Protein AF-A0A0F9J9Y5-F1 (afdb_monomer)

Organism: NCBI:txid412755

Radius of gyration: 25.97 Å; Cα contacts (8 Å, |Δi|>4): 288; cha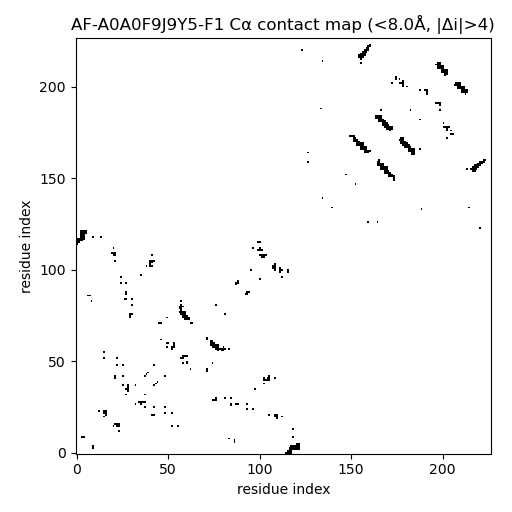ins: 1; bounding box: 58×32×77 Å

Secondary structure (DSSP, 8-state):
-EE-TT-TTHHHHHHHHHH-THHHHHHHHHH-TTTSPPPTTT-S-SHHHHHHHHHTTSEEE---SSS--S----EEE-HHHHHHHHHHHHTTHHHHHHHH---SSHHHHHHHHHHHEESSPPHHHHHHHHHHHHHHHSPPPTT-----TT--EEEEEEEEETTEEEEEEEEE-TTS-EEEEEEEHHHHHHHHHHSSS-EEEE-TTT--EEEE-TT------------

pLDDT: mean 75.45, std 18.82, range [29.88, 97.31]

Solvent-accessible surface area (backbone atoms only — not comparable to full-atom values): 13600 Å² total; per-residue (Å²): 120,46,59,42,42,81,47,92,58,38,73,57,54,50,57,45,41,75,75,39,48,57,54,58,55,49,49,41,24,75,76,39,55,91,81,35,78,87,51,57,54,56,52,74,67,54,62,63,58,44,52,53,38,30,75,70,52,28,32,48,65,69,80,74,95,58,86,84,73,93,61,91,74,66,75,43,65,28,77,61,24,44,54,53,48,52,50,40,51,75,70,42,47,56,56,47,56,68,75,71,41,46,71,87,28,42,66,50,29,44,54,36,46,64,70,41,44,39,77,48,59,50,76,63,52,60,52,51,51,52,53,51,53,54,46,66,78,51,74,78,68,100,77,72,75,84,77,60,92,79,66,50,47,80,47,31,38,45,36,56,58,88,97,43,48,37,34,37,43,35,34,43,40,74,88,74,48,74,40,76,49,81,42,44,51,66,59,50,56,52,51,56,74,72,35,103,60,54,53,77,47,66,35,87,86,82,66,50,76,44,72,44,65,90,89,56,74,60,83,50,91,54,89,74,79,81,127

Nearest PDB structures (foldseek):
  6pdt-assembly1_A  TM=6.053E-01  e=4.318E-01  Saccharomyces cerevisiae S288C
  4jax-assembly9_F  TM=4.636E-01  e=6.552E-01  Kluyveromyces lactis NRRL Y-1140
  8ove-assembly1_Bu  TM=3.370E-01  e=3.206E-01  Trypanosoma brucei brucei
  1ig8-assembly1_A  TM=4.352E-01  e=1.262E+00  Saccharomyces cerevisiae
  8d0k-assembly1_F  TM=1.418E-01  e=2.526E-01  Homo sapiens

Sequence (227 aa):
MIYLGNLIYLDTIKNITDKDPSLIYLICHIGDSSKITLDSRIISNIEDECRVLSNFAIINYEPPSERPTHEVSNITFTRFGKHLFDELQSYEICRELVELLDFQNKESFSRSFYQNFSFEIDPSDDITKEICDVKKIFPIADNHHEYDNDGNHLAIEYEKINDEIIVKLIIQCTCSNVVIENITLESLKQNLKSFWYDYHMKCDFCEKEFYVRPDLYSFKYIEQNSL

Foldseek 3Di:
DQEPQPFPCLVLQVVLVVVANLLVLVLLCQQCVVVRPDDCLAVVDVLVSLVVCVVSQQWDQDDDPDDDPPDRPDTDGDPVNVVVNVSCVVSVVNVCLVVFADSPHNVSRSVSCPVVYDHDDDPVVVVVVLLVVVCVVPPDPPDDDPPPVPDKDWAWEWEDDPPWIKIWIWICDPVRDIDIDIDTPVRVVVVCVVDVFFDWDADPPPRDIDGDDPNDHDYDYDDDDDD

Mean predicted aligned error: 14.93 Å

Structure (mmCIF, N/CA/C/O backbone):
data_AF-A0A0F9J9Y5-F1
#
_entry.id   AF-A0A0F9J9Y5-F1
#
loop_
_atom_site.group_PDB
_atom_site.id
_atom_site.type_symbol
_atom_site.label_atom_id
_atom_site.label_alt_id
_atom_site.label_comp_id
_atom_site.label_asym_id
_atom_site.label_entity_id
_atom_site.label_seq_id
_atom_site.pdbx_PDB_ins_code
_atom_site.Cartn_x
_atom_site.Cartn_y
_atom_site.Cartn_z
_atom_site.occupancy
_atom_site.B_iso_or_equiv
_atom_site.auth_seq_id
_atom_site.auth_comp_id
_atom_site.auth_asym_id
_atom_site.auth_atom_id
_atom_site.pdbx_PDB_model_num
ATOM 1 N N . MET A 1 1 ? 4.982 -0.791 8.373 1.00 8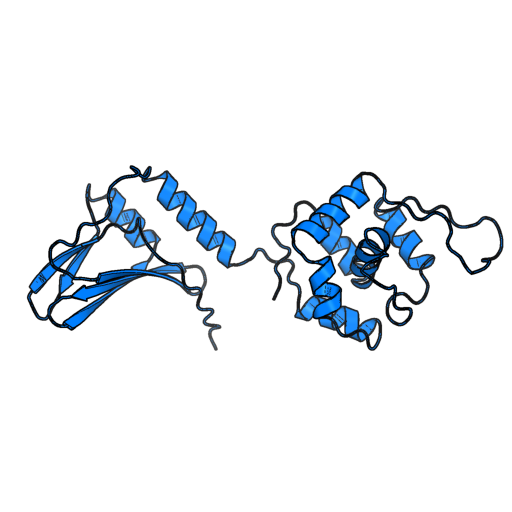1.75 1 MET A N 1
ATOM 2 C CA . MET A 1 1 ? 4.784 -1.578 7.143 1.00 81.75 1 MET A CA 1
ATOM 3 C C . MET A 1 1 ? 3.649 -0.937 6.371 1.00 81.75 1 MET A C 1
ATOM 5 O O . MET A 1 1 ? 2.671 -0.555 6.998 1.00 81.75 1 MET A O 1
ATOM 9 N N . ILE A 1 2 ? 3.817 -0.749 5.067 1.00 86.44 2 ILE A N 1
ATOM 10 C CA . ILE A 1 2 ? 2.857 -0.127 4.155 1.00 86.44 2 ILE A CA 1
ATOM 11 C C . ILE A 1 2 ? 2.183 -1.248 3.371 1.00 86.44 2 ILE A C 1
ATOM 13 O O . ILE A 1 2 ? 2.863 -2.047 2.728 1.00 86.44 2 ILE A O 1
ATOM 17 N N . TYR A 1 3 ? 0.859 -1.318 3.435 1.00 87.38 3 TYR A N 1
ATOM 18 C CA . TYR A 1 3 ? 0.084 -2.379 2.802 1.00 87.38 3 TYR A CA 1
ATOM 19 C C . TYR A 1 3 ? -0.390 -1.953 1.414 1.00 87.38 3 TYR A C 1
ATOM 21 O O . TYR A 1 3 ? -1.006 -0.905 1.237 1.00 87.38 3 TYR A O 1
ATOM 29 N N . LEU A 1 4 ? -0.097 -2.787 0.420 1.00 91.12 4 LEU A N 1
ATOM 30 C CA . LEU A 1 4 ? -0.456 -2.586 -0.981 1.00 91.12 4 LEU A CA 1
ATOM 31 C C . LEU A 1 4 ? -1.723 -3.364 -1.366 1.00 91.12 4 LEU A C 1
ATOM 33 O O . LEU A 1 4 ? -2.221 -3.199 -2.475 1.00 91.12 4 LEU A O 1
ATOM 37 N N . GLY A 1 5 ? -2.263 -4.208 -0.478 1.00 86.62 5 GLY A N 1
ATOM 38 C CA . GLY A 1 5 ? -3.318 -5.168 -0.814 1.00 86.62 5 GLY A CA 1
ATOM 39 C C . GLY A 1 5 ? -4.633 -4.576 -1.339 1.00 86.62 5 GLY A C 1
ATOM 40 O O . GLY A 1 5 ? -5.420 -5.304 -1.937 1.00 86.62 5 GLY A O 1
ATOM 41 N N . ASN A 1 6 ? -4.867 -3.271 -1.163 1.00 84.56 6 ASN A N 1
ATOM 42 C CA . ASN A 1 6 ? -6.078 -2.584 -1.634 1.00 84.56 6 ASN A CA 1
ATOM 43 C C . ASN A 1 6 ? -5.907 -1.823 -2.953 1.00 84.56 6 ASN A C 1
ATOM 45 O O . ASN A 1 6 ? -6.847 -1.164 -3.398 1.00 84.56 6 ASN A O 1
ATOM 49 N N . LEU A 1 7 ? -4.726 -1.877 -3.570 1.00 89.94 7 LEU A N 1
ATOM 50 C CA . LEU A 1 7 ? -4.490 -1.217 -4.849 1.00 89.94 7 LEU A CA 1
ATOM 51 C C . LEU A 1 7 ? -5.264 -1.926 -5.966 1.00 89.94 7 LEU A C 1
ATOM 53 O O . LEU A 1 7 ? -5.209 -3.148 -6.110 1.00 89.94 7 LEU A O 1
ATOM 57 N N . ILE A 1 8 ? -5.943 -1.146 -6.802 1.00 93.62 8 ILE A N 1
ATOM 58 C CA . ILE A 1 8 ? -6.686 -1.596 -7.983 1.00 93.62 8 ILE A CA 1
ATOM 59 C C . ILE A 1 8 ? -5.764 -2.383 -8.918 1.00 93.62 8 ILE A C 1
ATOM 61 O O . ILE A 1 8 ? -6.180 -3.393 -9.488 1.00 93.62 8 ILE A O 1
ATOM 65 N N . TYR A 1 9 ? -4.510 -1.951 -9.071 1.00 95.25 9 TYR A N 1
ATOM 66 C CA . TYR A 1 9 ? -3.530 -2.589 -9.949 1.00 95.25 9 TYR A CA 1
ATOM 67 C C . TYR A 1 9 ? -2.525 -3.489 -9.209 1.00 95.25 9 TYR A C 1
ATOM 69 O O . TYR A 1 9 ? -1.442 -3.750 -9.744 1.00 95.25 9 TYR A O 1
ATOM 77 N N . LEU A 1 10 ? -2.872 -4.005 -8.020 1.00 94.94 10 LEU A N 1
ATOM 78 C CA . LEU A 1 10 ? -2.000 -4.836 -7.174 1.00 94.94 10 LEU A CA 1
ATOM 79 C C . LEU A 1 10 ? -1.284 -5.959 -7.937 1.00 94.94 10 LEU A C 1
ATOM 81 O O . LEU A 1 10 ? -0.067 -6.089 -7.825 1.00 94.94 10 LEU A O 1
ATOM 85 N N . ASP A 1 11 ? -2.001 -6.738 -8.750 1.00 95.75 11 ASP A N 1
ATOM 86 C CA . ASP A 1 11 ? -1.404 -7.845 -9.513 1.00 95.75 11 ASP A CA 1
ATOM 87 C C . ASP A 1 11 ? -0.320 -7.362 -10.483 1.00 95.75 11 ASP A C 1
ATOM 89 O O . ASP A 1 11 ? 0.703 -8.020 -10.678 1.00 95.75 11 ASP A O 1
ATOM 93 N N . THR A 1 12 ? -0.514 -6.190 -11.091 1.00 95.62 12 THR A N 1
ATOM 94 C CA . THR A 1 12 ? 0.495 -5.604 -11.983 1.00 95.62 12 THR A CA 1
ATOM 95 C C . THR A 1 12 ? 1.703 -5.151 -11.175 1.00 95.62 12 THR A C 1
ATOM 97 O O . THR A 1 12 ? 2.828 -5.464 -11.551 1.00 95.62 12 THR A O 1
ATOM 100 N N . ILE A 1 13 ? 1.481 -4.471 -10.047 1.00 96.31 13 ILE A N 1
ATOM 101 C CA . ILE A 1 13 ? 2.552 -4.016 -9.149 1.00 96.31 13 ILE A CA 1
ATOM 102 C C . ILE A 1 13 ? 3.381 -5.209 -8.679 1.00 96.31 13 ILE A C 1
ATOM 104 O O . ILE A 1 13 ? 4.601 -5.176 -8.801 1.00 96.31 13 ILE A O 1
ATOM 108 N N . LYS A 1 14 ? 2.724 -6.291 -8.252 1.00 96.12 14 LYS A N 1
ATOM 109 C CA . LYS A 1 14 ? 3.373 -7.537 -7.844 1.00 96.12 14 LYS A CA 1
ATOM 110 C C . LYS A 1 14 ? 4.211 -8.144 -8.969 1.00 96.12 14 LYS A C 1
ATOM 112 O O . LYS A 1 14 ? 5.377 -8.461 -8.765 1.00 96.12 14 LYS A O 1
ATOM 117 N N . ASN A 1 15 ? 3.666 -8.226 -10.183 1.00 96.25 15 ASN A N 1
ATOM 118 C CA . ASN A 1 15 ? 4.409 -8.736 -11.338 1.00 96.25 15 ASN A CA 1
ATOM 119 C C . ASN A 1 15 ? 5.630 -7.869 -11.695 1.00 96.25 15 ASN A C 1
ATOM 121 O O . ASN A 1 15 ? 6.651 -8.401 -12.135 1.00 96.25 15 ASN A O 1
ATOM 125 N N . ILE A 1 16 ? 5.542 -6.546 -11.526 1.00 96.31 16 ILE A N 1
ATOM 126 C CA . ILE A 1 16 ? 6.676 -5.634 -11.724 1.00 96.31 16 ILE A CA 1
ATOM 127 C C . ILE A 1 16 ? 7.736 -5.877 -10.647 1.00 96.31 16 ILE A C 1
ATOM 129 O O . ILE A 1 16 ? 8.908 -6.026 -10.979 1.00 96.31 16 ILE A O 1
ATOM 133 N N . THR A 1 17 ? 7.348 -5.951 -9.373 1.00 94.88 17 THR A N 1
ATOM 134 C CA . THR A 1 17 ? 8.286 -6.132 -8.253 1.00 94.88 17 THR A CA 1
ATOM 135 C C . THR A 1 17 ? 8.925 -7.519 -8.237 1.00 94.88 17 THR A C 1
ATOM 137 O O . THR A 1 17 ? 10.094 -7.638 -7.877 1.00 94.88 17 THR A O 1
ATOM 140 N N . ASP A 1 18 ? 8.206 -8.548 -8.697 1.00 93.75 18 ASP A N 1
ATOM 141 C CA . ASP A 1 18 ? 8.736 -9.902 -8.904 1.00 93.75 18 ASP A CA 1
ATOM 142 C C . ASP A 1 18 ? 9.832 -9.925 -9.979 1.00 93.75 18 ASP A C 1
ATOM 144 O O . ASP A 1 18 ? 10.723 -10.776 -9.948 1.00 93.75 18 ASP A O 1
ATOM 148 N N . LYS A 1 19 ? 9.780 -8.998 -10.948 1.00 94.94 19 LYS A N 1
ATOM 149 C CA . LYS A 1 19 ? 10.908 -8.759 -11.856 1.00 94.94 19 LYS A CA 1
ATOM 150 C C . LYS A 1 19 ? 12.001 -7.988 -11.147 1.00 94.94 19 LYS A C 1
ATOM 152 O O . LYS A 1 19 ? 13.139 -8.449 -11.134 1.00 94.94 19 LYS A O 1
ATOM 157 N N . ASP A 1 20 ? 11.654 -6.815 -10.632 1.00 93.81 20 ASP A N 1
ATOM 158 C CA . ASP A 1 20 ? 12.582 -5.922 -9.960 1.00 93.81 20 ASP A CA 1
ATOM 159 C C . ASP A 1 20 ? 11.836 -4.760 -9.270 1.00 93.81 20 ASP A C 1
ATOM 161 O O . ASP A 1 20 ? 11.206 -3.944 -9.954 1.00 93.81 20 ASP A O 1
ATOM 165 N N . PRO A 1 21 ? 11.916 -4.614 -7.935 1.00 94.06 21 PRO A N 1
ATOM 166 C CA . PRO A 1 21 ? 11.271 -3.511 -7.225 1.00 94.06 21 PRO A CA 1
ATOM 167 C C . PRO A 1 21 ? 11.746 -2.125 -7.672 1.00 94.06 21 PRO A C 1
ATOM 169 O O . PRO A 1 21 ? 10.993 -1.154 -7.559 1.00 94.06 21 PRO A O 1
ATOM 172 N N . SER A 1 22 ? 12.967 -2.005 -8.214 1.00 94.31 22 SER A N 1
ATOM 173 C CA . SER A 1 22 ? 13.494 -0.722 -8.696 1.00 94.31 22 SER A CA 1
ATOM 174 C C . SER A 1 22 ? 12.638 -0.122 -9.816 1.00 94.31 22 SER A C 1
ATOM 176 O O . SER A 1 22 ? 12.638 1.089 -10.028 1.00 94.31 22 SER A O 1
ATOM 178 N N . LEU A 1 23 ? 11.864 -0.947 -10.521 1.00 96.12 23 LEU A N 1
ATOM 179 C CA . LEU A 1 23 ? 10.967 -0.505 -11.582 1.00 96.12 23 LEU A CA 1
ATOM 180 C C . LEU A 1 23 ? 9.801 0.338 -11.051 1.00 96.12 23 LEU A C 1
ATOM 182 O O . LEU A 1 23 ? 9.380 1.261 -11.743 1.00 96.12 23 LEU A O 1
ATOM 186 N N . ILE A 1 24 ? 9.323 0.098 -9.822 1.00 96.25 24 ILE A N 1
ATOM 187 C CA . ILE A 1 24 ? 8.314 0.966 -9.186 1.00 96.25 24 ILE A CA 1
ATOM 188 C C . ILE A 1 24 ? 8.906 2.354 -8.925 1.00 96.25 24 ILE A C 1
ATOM 190 O O . ILE A 1 24 ? 8.276 3.371 -9.209 1.00 96.25 24 ILE A O 1
ATOM 194 N N . TYR A 1 25 ? 10.157 2.405 -8.469 1.00 94.44 25 TYR A N 1
ATOM 195 C CA . TYR A 1 25 ? 10.881 3.661 -8.302 1.00 94.44 25 TYR A CA 1
ATOM 196 C C . TYR A 1 25 ? 11.085 4.397 -9.637 1.00 94.44 25 TYR A C 1
ATOM 198 O O . TYR A 1 25 ? 10.865 5.607 -9.705 1.00 94.44 25 TYR A O 1
ATOM 206 N N . LEU A 1 26 ? 11.399 3.679 -10.721 1.00 94.81 26 LEU A N 1
ATOM 207 C CA . LEU A 1 26 ? 11.486 4.270 -12.060 1.00 94.81 26 LEU A CA 1
ATOM 208 C C . LEU A 1 26 ? 10.133 4.816 -12.550 1.00 94.81 26 LEU A C 1
ATOM 210 O O . LEU A 1 26 ? 10.093 5.910 -13.110 1.00 94.81 26 LEU A O 1
ATOM 214 N N . ILE A 1 27 ? 9.022 4.111 -12.305 1.00 96.25 27 ILE A N 1
ATOM 215 C CA . ILE A 1 27 ? 7.667 4.617 -12.592 1.00 96.25 27 ILE A CA 1
ATOM 216 C C . ILE A 1 27 ? 7.437 5.936 -11.847 1.00 96.25 27 ILE A C 1
ATOM 218 O O . ILE A 1 27 ? 7.066 6.935 -12.460 1.00 96.25 27 ILE A O 1
ATOM 222 N N . CYS A 1 28 ? 7.717 5.979 -10.546 1.00 94.88 28 CYS A N 1
ATOM 223 C CA . CYS A 1 28 ? 7.563 7.195 -9.754 1.00 94.88 28 CYS A CA 1
ATOM 224 C C . CYS A 1 28 ? 8.433 8.356 -10.280 1.00 94.88 28 CYS A C 1
ATOM 226 O O . CYS A 1 28 ? 7.946 9.483 -10.382 1.00 94.88 28 CYS A O 1
ATOM 228 N N . HIS A 1 29 ? 9.678 8.085 -10.693 1.00 93.00 29 HIS A N 1
ATOM 229 C CA . HIS A 1 29 ? 10.552 9.078 -11.328 1.00 93.00 29 HIS A CA 1
ATOM 230 C C . HIS A 1 29 ? 9.982 9.619 -12.647 1.00 93.00 29 HIS A C 1
ATOM 232 O O . HIS A 1 29 ? 9.971 10.828 -12.852 1.00 93.00 29 HIS A O 1
ATOM 238 N N . ILE A 1 30 ? 9.485 8.755 -13.537 1.00 91.81 30 ILE A N 1
ATOM 239 C CA . ILE A 1 30 ? 8.925 9.177 -14.834 1.00 91.81 30 ILE A CA 1
ATOM 240 C C . ILE A 1 30 ? 7.700 10.081 -14.636 1.00 91.81 30 ILE A C 1
ATOM 242 O O . ILE A 1 30 ? 7.500 11.029 -15.395 1.00 91.81 30 ILE A O 1
ATOM 246 N N . GLY A 1 31 ? 6.877 9.802 -13.621 1.00 90.31 31 GLY A N 1
ATOM 247 C CA . GLY A 1 31 ? 5.662 10.571 -13.356 1.00 90.31 31 GLY A CA 1
ATOM 248 C C . GLY A 1 31 ? 5.863 11.896 -12.631 1.00 90.31 31 GLY A C 1
ATOM 249 O O . GLY A 1 31 ? 5.083 12.821 -12.860 1.00 90.31 31 GLY A O 1
ATOM 250 N N . ASP A 1 32 ? 6.891 12.008 -11.790 1.00 88.06 32 ASP A N 1
ATOM 251 C CA . ASP A 1 32 ? 7.225 13.247 -11.081 1.00 88.06 32 ASP A CA 1
ATOM 252 C C . ASP A 1 32 ? 8.745 13.432 -10.946 1.00 88.06 32 ASP A C 1
ATOM 254 O O . ASP A 1 32 ? 9.319 13.463 -9.852 1.00 88.06 32 ASP A O 1
ATOM 258 N N . SER A 1 33 ? 9.411 13.592 -12.091 1.00 82.19 33 SER A N 1
ATOM 259 C CA . SER A 1 33 ? 10.871 13.748 -12.178 1.00 82.19 33 SER A CA 1
ATOM 260 C C . SER A 1 33 ? 11.398 14.996 -11.462 1.00 82.19 33 SER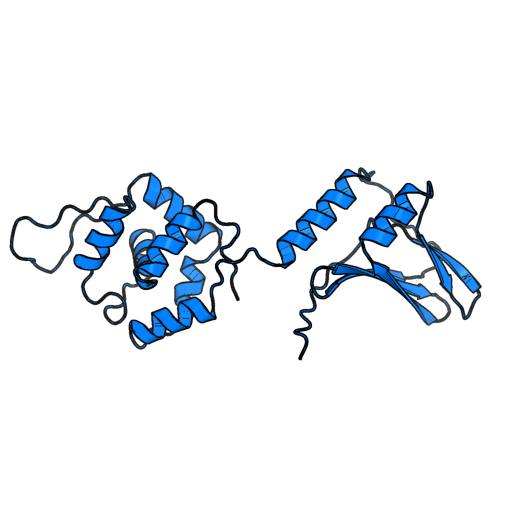 A C 1
ATOM 262 O O . SER A 1 33 ? 12.598 15.115 -11.224 1.00 82.19 33 SER A O 1
ATOM 264 N N . SER A 1 34 ? 10.507 15.932 -11.114 1.00 81.31 34 SER A N 1
ATOM 265 C CA . SER A 1 34 ? 10.832 17.133 -10.344 1.00 81.31 34 SER A CA 1
ATOM 266 C C . SER A 1 34 ? 11.019 16.860 -8.851 1.00 81.31 34 SER A C 1
ATOM 268 O O . SER A 1 34 ? 11.735 17.603 -8.180 1.00 81.31 34 SER A O 1
ATOM 270 N N . LYS A 1 35 ? 10.390 15.798 -8.331 1.00 79.56 35 LYS A N 1
ATOM 271 C CA . LYS A 1 35 ? 10.433 15.428 -6.909 1.00 79.56 35 LYS A CA 1
ATOM 272 C C . LYS A 1 35 ? 11.283 14.201 -6.633 1.00 79.56 35 LYS A C 1
ATOM 274 O O . LYS A 1 35 ? 11.796 14.059 -5.528 1.00 79.56 35 LYS A O 1
ATOM 279 N N . ILE A 1 36 ? 11.426 13.321 -7.616 1.00 82.69 36 ILE A N 1
ATOM 280 C CA . ILE A 1 36 ? 12.141 12.060 -7.460 1.00 82.69 36 ILE A CA 1
ATOM 281 C C . ILE A 1 36 ? 13.333 12.095 -8.399 1.00 82.69 36 ILE A C 1
ATOM 283 O O . ILE A 1 36 ? 13.177 11.987 -9.610 1.00 82.69 36 ILE A O 1
ATOM 287 N N . THR A 1 37 ? 14.532 12.261 -7.850 1.00 84.69 37 THR A N 1
ATOM 288 C CA . THR A 1 37 ? 15.776 12.191 -8.625 1.00 84.69 37 THR A CA 1
ATOM 289 C C . THR A 1 37 ? 16.087 10.739 -8.933 1.00 84.69 37 THR A C 1
ATOM 291 O O . THR A 1 37 ? 16.044 9.929 -8.014 1.00 84.69 37 THR A O 1
ATOM 294 N N . LEU A 1 38 ? 16.431 10.415 -10.181 1.00 85.81 38 LEU A N 1
ATOM 295 C CA . LEU A 1 38 ? 16.871 9.076 -10.568 1.00 85.81 38 LEU A CA 1
ATOM 296 C C . LEU A 1 38 ? 18.283 8.789 -10.037 1.00 85.81 38 LEU A C 1
ATOM 298 O O . LEU A 1 38 ? 19.225 9.518 -10.349 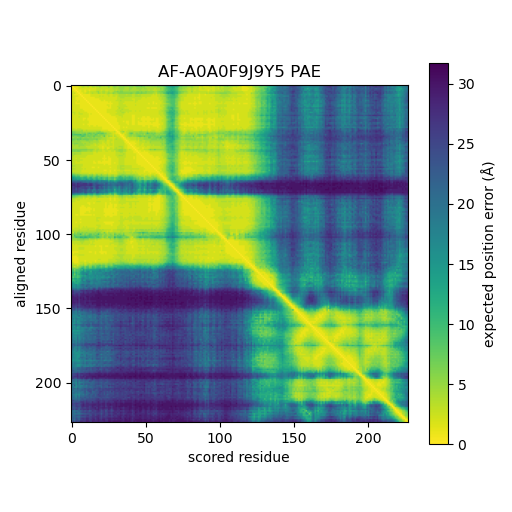1.00 85.81 38 LEU A O 1
ATOM 302 N N . ASP A 1 39 ? 18.436 7.713 -9.269 1.00 86.38 39 ASP A N 1
ATOM 303 C CA . ASP A 1 39 ? 19.722 7.276 -8.727 1.00 86.38 39 ASP A CA 1
ATOM 304 C C . ASP A 1 39 ? 20.308 6.106 -9.530 1.00 86.38 39 ASP A C 1
ATOM 306 O O . ASP A 1 39 ? 19.724 5.019 -9.601 1.00 86.38 39 ASP A O 1
ATOM 310 N N . SER A 1 40 ? 21.498 6.306 -10.099 1.00 87.38 40 SER A N 1
ATOM 311 C CA . SER A 1 40 ? 22.184 5.305 -10.923 1.00 87.38 40 SER A CA 1
ATOM 312 C C . SER A 1 40 ? 22.675 4.080 -10.146 1.00 87.38 40 SER A C 1
ATOM 314 O O . SER A 1 40 ? 22.980 3.048 -10.744 1.00 87.38 40 SER A O 1
ATOM 316 N N . ARG A 1 41 ? 22.725 4.151 -8.809 1.00 88.44 41 ARG A N 1
ATOM 317 C CA . ARG A 1 41 ? 22.997 2.990 -7.945 1.00 88.44 41 ARG A CA 1
ATOM 318 C C . ARG A 1 41 ? 21.820 2.017 -7.903 1.00 88.44 41 ARG A C 1
ATOM 320 O O . ARG A 1 41 ? 22.019 0.851 -7.556 1.00 88.44 41 ARG A O 1
ATOM 327 N N . ILE A 1 42 ? 20.619 2.498 -8.235 1.00 87.94 42 ILE A N 1
ATOM 328 C CA . ILE A 1 42 ? 19.371 1.729 -8.263 1.00 87.94 42 ILE A CA 1
ATOM 329 C C . ILE A 1 42 ? 18.975 1.388 -9.699 1.00 87.94 42 ILE A C 1
ATOM 331 O O . ILE A 1 42 ? 18.715 0.225 -9.998 1.00 87.94 42 ILE A O 1
ATOM 335 N N . ILE A 1 43 ? 18.978 2.384 -10.588 1.00 89.75 43 ILE A N 1
ATOM 336 C CA . ILE A 1 43 ? 18.704 2.230 -12.020 1.00 89.75 43 ILE A CA 1
ATOM 337 C C . ILE A 1 43 ? 20.007 2.456 -12.778 1.00 89.75 43 ILE A C 1
ATOM 339 O O . ILE A 1 43 ? 20.334 3.573 -13.172 1.00 89.75 43 ILE A O 1
ATOM 343 N N . SER A 1 44 ? 20.786 1.389 -12.936 1.00 84.31 44 SER A N 1
ATOM 344 C CA . SER A 1 44 ? 22.109 1.475 -13.553 1.00 84.31 44 SER A CA 1
ATOM 345 C C . SER A 1 44 ? 22.064 1.528 -15.078 1.00 84.31 44 SER A C 1
ATOM 347 O O . SER A 1 44 ? 23.026 2.021 -15.670 1.00 84.31 44 SER A O 1
ATOM 349 N N . ASN A 1 45 ? 20.985 1.041 -15.710 1.00 87.81 45 ASN A N 1
ATOM 350 C CA . ASN A 1 45 ? 20.865 1.036 -17.167 1.00 87.81 45 ASN A CA 1
ATOM 351 C C . ASN A 1 45 ? 19.768 1.954 -17.730 1.00 87.81 45 ASN A C 1
ATOM 353 O O . ASN A 1 45 ? 19.999 2.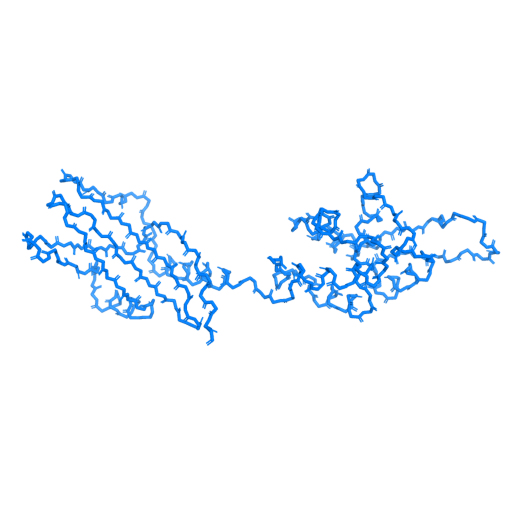492 -18.784 1.00 87.81 45 ASN A O 1
ATOM 357 N N . ILE A 1 46 ? 18.647 2.247 -17.087 1.00 86.81 46 ILE A N 1
ATOM 358 C CA . ILE A 1 46 ? 17.474 2.972 -17.633 1.00 86.81 46 ILE A CA 1
ATOM 359 C C . ILE A 1 46 ? 16.877 2.433 -18.954 1.00 86.81 46 ILE A C 1
ATOM 361 O O . ILE A 1 46 ? 15.663 2.259 -18.996 1.00 86.81 46 ILE A O 1
ATOM 365 N N . GLU A 1 47 ? 17.634 2.147 -20.018 1.00 87.69 47 GLU A N 1
ATOM 366 C CA . GLU A 1 47 ? 17.113 1.601 -21.281 1.00 87.69 47 GLU A CA 1
ATOM 367 C C . GLU A 1 47 ? 16.565 0.183 -21.090 1.00 87.69 47 GLU A C 1
ATOM 369 O O . GLU A 1 47 ? 15.458 -0.124 -21.546 1.00 87.69 47 GLU A O 1
ATOM 374 N N . ASP A 1 48 ? 17.311 -0.673 -20.386 1.00 89.75 48 ASP A N 1
ATOM 375 C CA . ASP A 1 48 ? 16.872 -2.030 -20.056 1.00 89.75 48 ASP A CA 1
ATOM 376 C C . ASP A 1 48 ? 15.616 -1.994 -19.177 1.00 89.75 48 ASP A C 1
ATOM 378 O O . ASP A 1 48 ? 14.630 -2.678 -19.463 1.00 89.75 48 ASP A O 1
ATOM 382 N N . GLU A 1 49 ? 15.598 -1.148 -18.149 1.00 92.06 49 GLU A N 1
ATOM 383 C CA . GLU A 1 49 ? 14.452 -0.988 -17.257 1.00 92.06 49 GLU A CA 1
ATOM 384 C C . GLU A 1 49 ? 13.231 -0.414 -17.991 1.00 92.06 49 GLU A C 1
ATOM 386 O O . GLU A 1 49 ? 12.108 -0.891 -17.799 1.00 92.06 49 GLU A O 1
ATOM 391 N N . CYS A 1 50 ? 13.431 0.538 -18.906 1.00 91.31 50 CYS A N 1
ATOM 392 C CA . CYS A 1 50 ? 12.360 1.062 -19.749 1.00 91.31 50 CYS A CA 1
ATOM 393 C C . CYS A 1 50 ? 11.811 -0.001 -20.704 1.00 91.31 50 CYS A C 1
ATOM 395 O O . CYS A 1 50 ? 10.599 -0.095 -20.908 1.00 91.31 50 CYS A O 1
ATOM 397 N N . ARG A 1 51 ? 12.665 -0.871 -21.245 1.00 91.31 51 ARG A N 1
ATOM 398 C CA . ARG A 1 51 ? 12.215 -2.006 -22.058 1.00 91.31 51 ARG A CA 1
ATOM 399 C C . ARG A 1 51 ? 11.350 -2.968 -21.247 1.00 91.31 51 ARG A C 1
ATOM 401 O O . ARG A 1 51 ? 10.327 -3.432 -21.749 1.00 91.31 51 ARG A O 1
ATOM 408 N N . VAL A 1 52 ? 11.716 -3.237 -19.992 1.00 94.12 52 VAL A N 1
ATOM 409 C CA . VAL A 1 52 ? 10.894 -4.060 -19.092 1.00 94.12 52 VAL A CA 1
ATOM 410 C C . VAL A 1 52 ? 9.541 -3.394 -18.832 1.00 94.12 52 VAL A C 1
ATOM 412 O O . VAL A 1 52 ? 8.512 -4.038 -19.025 1.00 94.12 52 VAL A O 1
ATOM 415 N N . LEU A 1 53 ? 9.510 -2.106 -18.476 1.00 95.38 53 LEU A N 1
ATOM 416 C CA . LEU A 1 53 ? 8.257 -1.370 -18.250 1.00 95.38 53 LEU A CA 1
ATOM 417 C C . LEU A 1 53 ? 7.379 -1.276 -19.508 1.00 95.38 53 LEU A C 1
ATOM 419 O O . LEU A 1 53 ? 6.150 -1.306 -19.413 1.00 95.38 53 LEU A O 1
ATOM 423 N N . SER A 1 54 ? 7.988 -1.197 -20.691 1.00 94.06 54 SER A N 1
ATOM 424 C CA . SER A 1 54 ? 7.259 -1.216 -21.960 1.00 94.06 54 SER A CA 1
ATOM 425 C C . SER A 1 54 ? 6.606 -2.576 -22.229 1.00 94.06 54 SER A C 1
ATOM 427 O O . SER A 1 54 ? 5.459 -2.620 -22.669 1.00 94.06 54 SER A O 1
ATOM 429 N N . ASN A 1 55 ? 7.254 -3.689 -21.855 1.00 93.62 55 ASN A N 1
ATOM 430 C CA . ASN A 1 55 ? 6.649 -5.028 -21.926 1.00 93.62 55 ASN A CA 1
ATOM 431 C C . ASN A 1 55 ? 5.435 -5.190 -20.993 1.00 93.62 55 ASN A C 1
ATOM 433 O O . ASN A 1 55 ? 4.546 -5.988 -21.283 1.00 93.62 55 ASN A O 1
ATOM 437 N N . PHE A 1 56 ? 5.371 -4.418 -19.904 1.00 94.50 56 PHE A N 1
ATOM 438 C CA . PHE A 1 56 ? 4.188 -4.310 -19.039 1.00 94.50 56 PHE A CA 1
ATOM 439 C C . PHE A 1 56 ? 3.136 -3.314 -19.558 1.00 94.50 56 PHE A C 1
ATOM 441 O O . PHE A 1 56 ? 2.140 -3.065 -18.883 1.00 94.50 56 PHE A O 1
ATOM 448 N N . ALA A 1 57 ? 3.344 -2.726 -20.741 1.00 94.69 57 ALA A N 1
ATOM 449 C CA . ALA A 1 57 ? 2.513 -1.672 -21.319 1.00 94.69 57 ALA A CA 1
ATOM 450 C C . ALA A 1 57 ? 2.367 -0.426 -20.422 1.00 94.69 57 ALA A C 1
ATOM 452 O O . ALA A 1 57 ? 1.370 0.293 -20.513 1.00 94.69 57 ALA A O 1
ATOM 453 N N . ILE A 1 58 ? 3.351 -0.142 -19.563 1.00 96.81 58 ILE A N 1
ATOM 454 C CA . ILE A 1 58 ? 3.329 1.010 -18.646 1.00 96.81 58 ILE A CA 1
ATOM 455 C C . ILE A 1 58 ? 3.841 2.261 -19.349 1.00 96.81 58 ILE A C 1
ATOM 457 O O . ILE A 1 58 ? 3.258 3.336 -19.210 1.00 96.81 58 ILE A O 1
ATOM 461 N N . ILE A 1 59 ? 4.889 2.125 -20.157 1.00 94.94 59 ILE A N 1
ATOM 462 C CA . ILE A 1 59 ? 5.461 3.235 -20.918 1.00 94.94 59 ILE A CA 1
ATOM 463 C C . ILE A 1 59 ? 5.500 2.938 -22.414 1.00 94.94 59 ILE A C 1
ATOM 465 O O . ILE A 1 59 ? 5.700 1.798 -22.841 1.00 94.94 59 ILE A O 1
ATOM 469 N N . ASN A 1 60 ? 5.352 3.995 -23.205 1.00 89.88 60 ASN A N 1
ATOM 470 C CA . ASN A 1 60 ? 5.794 4.009 -24.587 1.00 89.88 60 ASN A CA 1
ATOM 471 C C . ASN A 1 60 ? 7.297 4.274 -24.570 1.00 89.88 60 ASN A C 1
ATOM 473 O O . ASN A 1 60 ? 7.736 5.334 -24.115 1.00 89.88 60 ASN A O 1
ATOM 477 N N . TYR A 1 61 ? 8.063 3.293 -25.031 1.00 86.81 61 TYR A N 1
ATOM 478 C CA . TYR A 1 61 ? 9.505 3.394 -25.150 1.00 86.81 61 TYR A CA 1
ATOM 479 C C . TYR A 1 61 ? 9.919 2.928 -26.541 1.00 86.81 61 TYR A C 1
ATOM 481 O O . TYR A 1 61 ? 9.787 1.752 -26.881 1.00 86.81 61 TYR A O 1
ATOM 489 N N . GLU A 1 62 ? 10.406 3.868 -27.342 1.00 78.31 62 GLU A N 1
ATOM 490 C CA . GLU A 1 62 ? 11.026 3.585 -28.629 1.00 78.31 62 GLU A CA 1
ATOM 491 C C . GLU A 1 62 ? 12.543 3.697 -28.442 1.00 78.31 62 GLU A C 1
ATOM 493 O O . GLU A 1 62 ? 13.046 4.801 -28.222 1.00 78.31 62 GLU A O 1
ATOM 498 N N . PRO A 1 63 ? 13.289 2.577 -28.458 1.00 69.00 63 PRO A N 1
ATOM 499 C CA . PRO A 1 63 ? 14.733 2.639 -28.308 1.00 69.00 63 PRO A CA 1
ATOM 500 C C . PRO A 1 63 ? 15.341 3.399 -29.498 1.00 69.00 63 PRO A C 1
ATOM 502 O O . PRO A 1 63 ? 14.879 3.226 -30.632 1.00 69.00 63 PRO A O 1
ATOM 505 N N . PRO A 1 64 ? 16.380 4.221 -29.276 1.00 66.56 64 PRO A N 1
ATOM 506 C CA . PRO A 1 64 ? 17.012 4.967 -30.353 1.00 66.56 64 PRO A CA 1
ATOM 507 C C . PRO A 1 64 ? 17.555 4.014 -31.427 1.00 66.56 64 PRO A C 1
ATOM 509 O O . PRO A 1 64 ? 18.163 2.984 -31.134 1.00 66.56 64 PRO A O 1
ATOM 512 N N . SER A 1 65 ? 17.336 4.364 -32.696 1.00 58.12 65 SER A N 1
ATOM 513 C CA . SER A 1 65 ? 17.792 3.573 -33.847 1.00 58.12 65 SER A CA 1
ATOM 514 C C . SER A 1 65 ? 19.312 3.621 -34.065 1.00 58.12 65 SER A C 1
ATOM 516 O O . SER A 1 65 ? 19.842 2.823 -34.838 1.00 58.12 65 SER A O 1
ATOM 518 N N . GLU A 1 66 ? 20.020 4.538 -33.398 1.00 55.56 66 GLU A N 1
ATOM 519 C CA . GLU A 1 66 ? 21.476 4.719 -33.469 1.00 55.56 66 GLU A CA 1
ATOM 520 C C . GLU A 1 66 ? 22.126 4.624 -32.077 1.00 55.56 66 GLU A C 1
ATOM 522 O O . GLU A 1 66 ? 21.448 4.725 -31.057 1.00 55.56 66 GLU A O 1
ATOM 527 N N . ARG A 1 67 ? 23.451 4.390 -32.033 1.00 50.78 67 ARG A N 1
ATOM 528 C CA . ARG A 1 67 ? 24.221 4.198 -30.786 1.00 50.78 67 ARG A CA 1
ATOM 529 C C . ARG A 1 67 ? 23.915 5.301 -29.754 1.00 50.78 67 ARG A C 1
ATOM 531 O O . ARG A 1 67 ? 23.904 6.471 -30.131 1.00 50.78 67 ARG A O 1
ATOM 538 N N . PRO A 1 68 ? 23.754 4.947 -28.466 1.00 51.81 68 PRO A N 1
ATOM 539 C CA . PRO A 1 68 ? 23.147 5.820 -27.470 1.00 51.81 68 PRO A CA 1
ATOM 540 C C . PRO A 1 68 ? 24.017 7.051 -27.202 1.00 51.81 68 PRO A C 1
ATOM 542 O O . PRO A 1 68 ? 25.105 6.964 -26.632 1.00 51.81 68 PRO A O 1
ATOM 545 N N . THR A 1 69 ? 23.527 8.221 -27.601 1.00 47.97 69 THR A N 1
ATOM 546 C CA . THR A 1 69 ? 24.036 9.517 -27.150 1.00 47.97 69 THR A CA 1
ATOM 547 C C . THR A 1 69 ? 23.325 9.892 -25.855 1.00 47.97 69 THR A C 1
ATOM 549 O O . THR A 1 69 ? 22.377 10.652 -25.918 1.00 47.97 69 THR A O 1
ATOM 552 N N . HIS A 1 70 ? 23.755 9.323 -24.723 1.00 48.25 70 HIS A N 1
ATOM 553 C CA . HIS A 1 70 ? 23.530 9.711 -23.309 1.00 48.25 70 HIS A CA 1
ATOM 554 C C . HIS A 1 70 ? 22.148 10.182 -22.789 1.00 48.25 70 HIS A C 1
ATOM 556 O O . HIS A 1 70 ? 21.996 10.314 -21.578 1.00 48.25 70 HIS A O 1
ATOM 562 N N . GLU A 1 71 ? 21.132 10.377 -23.617 1.00 51.38 71 GLU A N 1
ATOM 563 C CA . GLU A 1 71 ? 19.829 10.907 -23.241 1.00 51.38 71 GLU A CA 1
ATOM 564 C C . GLU A 1 71 ? 18.752 10.027 -23.865 1.00 51.38 71 GLU A C 1
ATOM 566 O O . GLU A 1 71 ? 18.474 10.091 -25.067 1.00 51.38 71 GLU A O 1
ATOM 571 N N . VAL A 1 72 ? 18.139 9.190 -23.027 1.00 53.59 72 VAL A N 1
ATOM 572 C CA . VAL A 1 72 ? 16.931 8.452 -23.385 1.00 53.59 72 VAL A CA 1
ATOM 573 C C . VAL A 1 72 ? 15.806 9.470 -23.559 1.00 53.59 72 VAL A C 1
ATOM 575 O O . VAL A 1 72 ? 15.131 9.864 -22.612 1.00 53.59 72 VAL A O 1
ATOM 578 N N . SER A 1 73 ? 15.662 9.975 -24.777 1.00 54.66 73 SER A N 1
ATOM 579 C CA . SER A 1 73 ? 14.697 11.006 -25.134 1.00 54.66 73 SER A CA 1
ATOM 580 C C . SER A 1 73 ? 13.432 10.326 -25.663 1.00 54.66 73 SER A C 1
ATOM 582 O O . SER A 1 73 ? 13.487 9.590 -26.642 1.00 54.66 73 SER A O 1
ATOM 584 N N . ASN A 1 74 ? 12.300 10.584 -24.994 1.00 67.75 74 ASN A N 1
ATOM 585 C CA . ASN A 1 74 ? 10.938 10.062 -25.235 1.00 67.75 74 ASN A CA 1
ATOM 586 C C . ASN A 1 74 ? 10.529 8.791 -24.469 1.00 67.75 74 ASN A C 1
ATOM 588 O O . ASN A 1 74 ? 10.047 7.824 -25.056 1.00 67.75 74 ASN A O 1
ATOM 592 N N . ILE A 1 75 ? 10.606 8.830 -23.137 1.00 83.75 75 ILE A N 1
ATOM 593 C CA . ILE A 1 75 ? 9.823 7.924 -22.286 1.00 83.75 75 ILE A CA 1
ATOM 594 C C . ILE A 1 75 ? 8.546 8.649 -21.860 1.00 83.75 75 ILE A C 1
ATOM 596 O O . ILE A 1 75 ? 8.604 9.701 -21.227 1.00 83.75 75 ILE A O 1
ATOM 600 N N . THR A 1 76 ? 7.384 8.096 -22.200 1.00 89.06 76 THR A N 1
ATOM 601 C CA . THR A 1 76 ? 6.088 8.618 -21.736 1.00 89.06 76 THR A CA 1
ATOM 602 C C . THR A 1 76 ? 5.223 7.488 -21.216 1.00 89.06 76 THR A C 1
ATOM 604 O O . THR A 1 76 ? 5.306 6.362 -21.703 1.00 89.06 76 THR A O 1
ATOM 607 N N . PHE A 1 77 ? 4.362 7.770 -20.242 1.00 95.44 77 PHE A N 1
ATOM 608 C CA . PHE A 1 77 ? 3.378 6.782 -19.820 1.00 95.44 77 PHE A CA 1
ATOM 609 C C . PHE A 1 77 ? 2.381 6.471 -20.932 1.00 95.44 77 PHE A C 1
ATOM 611 O O . PHE A 1 77 ? 1.913 7.355 -21.653 1.00 95.44 77 PHE A O 1
ATOM 618 N N . THR A 1 78 ? 1.981 5.207 -21.009 1.00 96.06 78 THR A N 1
ATOM 619 C CA . THR A 1 78 ? 0.717 4.854 -21.649 1.00 96.06 78 THR A CA 1
ATOM 620 C C . THR A 1 78 ? -0.444 5.358 -20.787 1.00 96.06 78 THR A C 1
ATOM 622 O O . THR A 1 78 ? -0.274 5.751 -19.630 1.00 96.06 78 THR A O 1
ATOM 625 N N . ARG A 1 79 ? -1.674 5.290 -21.307 1.00 95.56 79 ARG A N 1
ATOM 626 C CA . ARG A 1 79 ? -2.866 5.570 -20.492 1.00 95.56 79 ARG A CA 1
ATOM 627 C C . ARG A 1 79 ? -2.929 4.676 -19.247 1.00 95.56 79 ARG A C 1
ATOM 629 O O . ARG A 1 79 ? -3.266 5.156 -18.172 1.00 95.56 79 ARG A O 1
ATOM 636 N N . PHE A 1 80 ? -2.593 3.396 -19.401 1.00 96.44 80 PHE A N 1
ATOM 637 C CA . PHE A 1 80 ? -2.553 2.447 -18.293 1.00 96.44 80 PHE A CA 1
ATOM 638 C C . PHE A 1 80 ? -1.460 2.809 -17.283 1.00 96.44 80 PHE A C 1
ATOM 640 O O . PHE A 1 80 ? -1.753 2.934 -16.098 1.00 96.44 80 PHE A O 1
ATOM 647 N N . GLY A 1 81 ? -0.235 3.071 -17.746 1.00 97.06 81 GLY A N 1
ATOM 648 C CA . GLY A 1 81 ? 0.862 3.460 -16.861 1.00 97.06 81 GLY A CA 1
ATOM 649 C C . GLY A 1 81 ? 0.594 4.756 -16.103 1.00 97.06 81 GLY A C 1
ATOM 650 O O . GLY A 1 81 ? 0.979 4.867 -14.945 1.00 97.06 81 GLY A O 1
ATOM 651 N N . LYS A 1 82 ? -0.138 5.702 -16.706 1.00 97.12 82 LYS A N 1
ATOM 652 C CA . LYS A 1 82 ? -0.562 6.920 -16.011 1.00 97.12 82 LYS A CA 1
ATOM 653 C C . LYS A 1 82 ? -1.541 6.613 -14.877 1.00 97.12 82 LYS A C 1
ATOM 655 O O . LYS A 1 82 ? -1.344 7.119 -13.782 1.00 97.12 82 LYS A O 1
ATOM 660 N N . HIS A 1 83 ? -2.534 5.750 -15.102 1.00 97.31 83 HIS A N 1
ATOM 661 C CA . HIS A 1 83 ? -3.448 5.324 -14.037 1.00 97.31 83 HIS A CA 1
ATOM 662 C C . HIS A 1 83 ? -2.734 4.562 -12.914 1.00 97.31 83 HIS A C 1
ATOM 664 O O . HIS A 1 83 ? -3.038 4.792 -11.749 1.00 97.31 83 HIS A O 1
ATOM 670 N N . LEU A 1 84 ? -1.771 3.702 -13.258 1.00 97.31 84 LEU A N 1
ATOM 671 C CA . LEU A 1 84 ? -0.931 3.011 -12.280 1.00 97.31 84 LEU A CA 1
ATOM 672 C C . LEU A 1 84 ? -0.117 4.008 -11.443 1.00 97.31 84 LEU A C 1
ATOM 674 O O . LEU A 1 84 ? -0.104 3.922 -10.221 1.00 97.31 84 LEU A O 1
ATOM 678 N N . PHE A 1 85 ? 0.534 4.977 -12.089 1.00 96.94 85 PHE A N 1
ATOM 679 C CA . PHE A 1 85 ? 1.278 6.028 -11.397 1.00 96.94 85 PHE A CA 1
ATOM 680 C C . PHE A 1 85 ? 0.378 6.881 -10.492 1.00 96.94 85 PHE A C 1
ATOM 682 O O . PHE A 1 85 ? 0.749 7.152 -9.354 1.00 96.94 85 PHE A O 1
ATOM 689 N N . ASP A 1 86 ? -0.801 7.284 -10.973 1.00 95.94 86 ASP A N 1
ATOM 690 C CA . ASP A 1 86 ? -1.747 8.084 -10.190 1.00 95.94 86 ASP A CA 1
ATOM 691 C C . ASP A 1 86 ? -2.218 7.315 -8.942 1.00 95.94 86 ASP A C 1
ATOM 693 O O . ASP A 1 86 ? -2.324 7.897 -7.863 1.00 95.94 86 ASP A O 1
ATOM 697 N N . GLU A 1 87 ? -2.428 5.999 -9.059 1.00 94.94 87 GLU A N 1
ATOM 698 C CA . GLU A 1 87 ? -2.712 5.134 -7.914 1.00 94.94 87 GLU A CA 1
ATOM 699 C C . GLU A 1 87 ? -1.537 5.109 -6.921 1.00 94.94 87 GLU A C 1
ATOM 701 O O . GLU A 1 87 ? -1.732 5.431 -5.747 1.00 94.94 87 GLU A O 1
ATOM 706 N N . LEU A 1 88 ? -0.312 4.830 -7.385 1.00 95.38 88 LEU A N 1
ATOM 707 C CA . LEU A 1 88 ? 0.889 4.831 -6.535 1.00 95.38 88 LEU A CA 1
ATOM 708 C C . LEU A 1 88 ? 1.095 6.170 -5.812 1.00 95.38 88 LEU A C 1
ATOM 710 O O . LEU A 1 88 ? 1.534 6.202 -4.663 1.00 95.38 88 LEU A O 1
ATOM 714 N N . GLN A 1 89 ? 0.774 7.281 -6.473 1.00 93.94 89 GLN A N 1
ATOM 715 C CA . GLN A 1 89 ? 0.840 8.611 -5.883 1.00 93.94 89 GLN A CA 1
ATOM 716 C C . GLN A 1 89 ? -0.264 8.836 -4.842 1.00 93.94 89 GLN A C 1
ATOM 718 O O . GLN A 1 89 ? 0.012 9.398 -3.784 1.00 93.94 89 GLN A O 1
ATOM 723 N N . SER A 1 90 ? -1.498 8.406 -5.123 1.00 90.88 90 SER A N 1
ATOM 724 C CA . SER A 1 90 ? -2.645 8.594 -4.222 1.00 90.88 90 SER A CA 1
ATOM 725 C C . SER A 1 90 ? -2.509 7.840 -2.896 1.00 90.88 90 SER A C 1
ATOM 727 O O . SER A 1 90 ? -2.961 8.339 -1.870 1.00 90.88 90 SER A O 1
ATOM 729 N N . TYR A 1 91 ? -1.822 6.695 -2.909 1.00 89.50 91 TYR A N 1
ATOM 730 C CA . TYR A 1 91 ? -1.480 5.908 -1.719 1.00 89.50 91 TYR A CA 1
ATOM 731 C C . TYR A 1 91 ? -0.111 6.285 -1.122 1.00 89.50 91 TYR A C 1
ATOM 733 O O . TYR A 1 91 ? 0.445 5.538 -0.325 1.00 89.50 91 TYR A O 1
ATOM 741 N N . GLU A 1 92 ? 0.461 7.423 -1.529 1.00 91.31 92 GLU A N 1
ATOM 742 C CA . GLU A 1 92 ? 1.747 7.964 -1.058 1.00 91.31 92 GLU A CA 1
ATOM 743 C C . GLU A 1 92 ? 2.978 7.055 -1.268 1.00 91.31 92 GLU A C 1
ATOM 745 O O . GLU A 1 92 ? 4.079 7.403 -0.845 1.00 91.31 92 GLU A O 1
ATOM 750 N N . ILE A 1 93 ? 2.859 5.952 -2.015 1.00 93.44 93 ILE A N 1
ATOM 751 C CA . ILE A 1 93 ? 3.931 4.961 -2.219 1.00 93.44 93 ILE A CA 1
ATOM 752 C C . ILE A 1 93 ? 5.182 5.614 -2.812 1.00 93.44 93 ILE A C 1
ATOM 754 O O . ILE A 1 93 ? 6.291 5.369 -2.346 1.00 93.44 93 ILE A O 1
ATOM 758 N N . CYS A 1 94 ? 5.023 6.499 -3.800 1.00 94.00 94 CYS A N 1
ATOM 759 C CA . CYS A 1 94 ? 6.160 7.194 -4.406 1.00 94.00 94 CYS A CA 1
ATOM 760 C C . CYS A 1 94 ? 6.929 8.093 -3.420 1.00 94.00 94 CYS A C 1
ATOM 762 O O . CYS A 1 94 ? 8.134 8.270 -3.595 1.00 94.00 94 CYS A O 1
ATOM 764 N N . ARG A 1 95 ? 6.263 8.652 -2.396 1.00 91.75 95 ARG A N 1
ATOM 765 C CA . ARG A 1 95 ? 6.927 9.419 -1.330 1.00 91.75 95 ARG A CA 1
ATOM 766 C C . ARG A 1 95 ? 7.692 8.473 -0.408 1.00 91.75 95 ARG A C 1
ATOM 768 O O . ARG A 1 95 ? 8.884 8.662 -0.187 1.00 91.75 95 ARG A O 1
ATOM 775 N N . GLU A 1 96 ? 7.019 7.425 0.054 1.00 91.25 96 GLU A N 1
ATOM 776 C CA . GLU A 1 96 ? 7.575 6.439 0.986 1.00 91.25 96 GLU A CA 1
ATOM 777 C C . GLU A 1 96 ? 8.811 5.724 0.416 1.00 91.25 96 GLU A C 1
ATOM 779 O O . GLU A 1 96 ? 9.773 5.474 1.139 1.00 91.25 96 GLU A O 1
ATOM 784 N N . LEU A 1 97 ? 8.849 5.470 -0.900 1.00 90.50 97 LEU A N 1
ATOM 785 C CA . LEU A 1 97 ? 10.036 4.926 -1.572 1.00 90.50 97 LEU A CA 1
ATOM 786 C C . LEU A 1 97 ? 11.285 5.794 -1.378 1.00 90.50 97 LEU A C 1
ATOM 788 O O . LEU A 1 97 ? 12.382 5.254 -1.280 1.00 90.50 97 LEU A O 1
ATOM 792 N N . VAL A 1 98 ? 11.136 7.120 -1.355 1.00 84.81 98 VAL A N 1
ATOM 793 C CA . VAL A 1 98 ? 12.255 8.064 -1.213 1.00 84.81 98 VAL A CA 1
ATOM 794 C C . VAL A 1 98 ? 12.641 8.248 0.253 1.00 84.81 98 VAL A C 1
ATOM 796 O O . VAL A 1 98 ? 13.820 8.406 0.559 1.00 84.81 98 VAL A O 1
ATOM 799 N N . GLU A 1 99 ? 11.660 8.231 1.154 1.00 86.44 99 GLU A N 1
ATOM 800 C CA . GLU A 1 99 ? 11.868 8.525 2.574 1.00 86.44 99 GLU A CA 1
ATOM 801 C C . GLU A 1 99 ? 12.356 7.314 3.377 1.00 86.44 99 GLU A C 1
ATOM 803 O O . GLU A 1 99 ? 13.149 7.481 4.306 1.00 86.44 99 GLU A O 1
ATOM 808 N N . LEU A 1 100 ? 11.910 6.102 3.027 1.00 81.69 100 LEU A N 1
ATOM 809 C CA . LEU A 1 100 ? 12.128 4.909 3.850 1.00 81.69 100 LEU A CA 1
ATOM 810 C C . LEU A 1 100 ? 13.175 3.934 3.308 1.00 81.69 100 LEU A C 1
ATOM 812 O O . LEU A 1 100 ? 13.655 3.089 4.069 1.00 81.69 100 LEU A O 1
ATOM 816 N N . LEU A 1 101 ? 13.515 3.997 2.016 1.00 83.25 101 LEU A N 1
ATOM 817 C CA . LEU A 1 101 ? 14.371 2.980 1.402 1.00 83.25 101 LEU A CA 1
ATOM 818 C C . LEU A 1 101 ? 15.858 3.337 1.422 1.00 83.25 101 LEU A C 1
ATOM 820 O O . LEU A 1 101 ? 16.259 4.489 1.281 1.00 83.25 101 LEU A O 1
ATOM 824 N N . ASP A 1 102 ? 16.696 2.308 1.564 1.00 82.19 102 ASP A N 1
ATOM 825 C CA . ASP A 1 102 ? 18.152 2.439 1.512 1.00 82.19 102 ASP A CA 1
ATOM 826 C C . ASP A 1 102 ? 18.681 2.373 0.068 1.00 82.19 102 ASP A C 1
ATOM 828 O O . ASP A 1 102 ? 18.663 1.325 -0.581 1.00 82.19 102 ASP A O 1
ATOM 832 N N . PHE A 1 103 ? 19.218 3.498 -0.413 1.00 81.62 103 PHE A N 1
ATOM 833 C CA . PHE A 1 103 ? 19.741 3.668 -1.773 1.00 81.62 103 PHE A CA 1
ATOM 834 C C . PHE A 1 103 ? 21.241 3.338 -1.918 1.00 81.62 103 PHE A C 1
ATOM 836 O O . PHE A 1 103 ? 21.878 3.754 -2.888 1.00 81.62 103 PHE A O 1
ATOM 843 N N . GLN A 1 104 ? 21.850 2.612 -0.970 1.00 85.81 104 GLN A N 1
ATOM 844 C CA . GLN A 1 104 ? 23.266 2.217 -1.065 1.00 85.81 104 GLN A CA 1
ATOM 845 C C . GLN A 1 104 ? 23.600 1.498 -2.379 1.00 85.81 104 GLN A C 1
ATOM 847 O O . GLN A 1 104 ? 24.633 1.775 -2.992 1.00 85.81 104 GLN A O 1
ATOM 852 N N . ASN A 1 105 ? 22.734 0.576 -2.795 1.00 88.69 105 ASN A N 1
ATOM 853 C CA . ASN A 1 105 ? 22.789 -0.134 -4.068 1.00 88.69 105 ASN A CA 1
ATOM 854 C C . ASN A 1 105 ? 21.430 -0.796 -4.354 1.00 88.69 105 ASN A C 1
ATOM 856 O O . ASN A 1 105 ? 20.567 -0.880 -3.478 1.00 88.69 105 ASN A O 1
ATOM 860 N N . LYS A 1 106 ? 21.264 -1.301 -5.578 1.00 91.06 106 LYS A N 1
ATOM 861 C CA . LYS A 1 106 ? 20.047 -1.973 -6.050 1.00 91.06 106 LYS A CA 1
ATOM 862 C C . LYS A 1 106 ? 19.573 -3.143 -5.175 1.00 91.06 106 LYS A C 1
ATOM 864 O O . LYS A 1 106 ? 18.370 -3.329 -4.993 1.00 91.06 106 LYS A O 1
ATOM 869 N N . GLU A 1 107 ? 20.495 -3.918 -4.608 1.00 91.06 107 GLU A N 1
ATOM 870 C CA . GLU A 1 107 ? 20.164 -5.048 -3.731 1.00 91.06 107 GLU A CA 1
ATOM 871 C C . GLU A 1 107 ? 19.637 -4.567 -2.370 1.00 91.06 107 GLU A C 1
ATOM 873 O O . GLU A 1 107 ? 18.613 -5.065 -1.897 1.00 91.06 107 GLU A O 1
ATOM 878 N N . SER A 1 108 ? 20.275 -3.549 -1.773 1.00 91.62 108 SER A N 1
ATOM 879 C CA . SER A 1 108 ? 19.804 -2.937 -0.522 1.00 91.62 108 SER A CA 1
ATOM 880 C C . SER A 1 108 ? 18.426 -2.309 -0.705 1.00 91.62 108 SER A C 1
ATOM 882 O O . SER A 1 108 ? 17.544 -2.541 0.122 1.00 91.62 108 SER A O 1
ATOM 884 N N . PHE A 1 109 ? 18.207 -1.622 -1.830 1.00 93.12 109 PHE A N 1
ATOM 885 C CA . PHE A 1 109 ? 16.901 -1.075 -2.192 1.00 93.12 109 PHE A CA 1
ATOM 886 C C . PHE A 1 109 ? 15.842 -2.172 -2.282 1.00 93.12 109 PHE A C 1
ATOM 888 O O . PHE A 1 109 ? 14.798 -2.071 -1.644 1.00 93.12 109 PHE A O 1
ATOM 895 N N . SER A 1 110 ? 16.123 -3.253 -3.015 1.00 92.69 110 SER A N 1
ATOM 896 C CA . SER A 1 110 ? 15.173 -4.359 -3.197 1.00 92.69 110 SER A CA 1
ATOM 897 C C . SER A 1 110 ? 14.807 -5.012 -1.865 1.00 92.69 110 SER A C 1
ATOM 899 O O . SER A 1 110 ? 13.635 -5.248 -1.585 1.00 92.69 110 SER A O 1
ATOM 901 N N . ARG A 1 111 ? 15.796 -5.256 -0.998 1.00 91.81 111 ARG A N 1
ATOM 902 C CA . ARG A 1 111 ? 15.555 -5.793 0.347 1.00 91.81 111 ARG A CA 1
ATOM 903 C C . ARG A 1 111 ? 14.739 -4.825 1.201 1.00 91.81 111 ARG A C 1
ATOM 905 O O . ARG A 1 111 ? 13.801 -5.252 1.865 1.00 91.81 111 ARG A O 1
ATOM 912 N N . SER A 1 112 ? 15.093 -3.543 1.185 1.00 92.25 112 SER A N 1
ATOM 913 C CA . SER A 1 112 ? 14.399 -2.508 1.950 1.00 92.25 112 SER A CA 1
ATOM 914 C C . SER A 1 112 ? 12.951 -2.336 1.480 1.00 92.25 112 SER A C 1
ATOM 916 O O . SER A 1 112 ? 12.063 -2.153 2.310 1.00 92.25 112 SER A O 1
ATOM 918 N N . PHE A 1 113 ? 12.689 -2.478 0.176 1.00 94.44 113 PHE A N 1
ATOM 919 C CA . PHE A 1 113 ? 11.340 -2.463 -0.385 1.00 94.44 113 PHE A CA 1
ATOM 920 C C . PHE A 1 113 ? 10.472 -3.540 0.277 1.00 94.44 113 PHE A C 1
ATOM 922 O O . PHE A 1 113 ? 9.460 -3.219 0.889 1.00 94.44 113 PHE A O 1
ATOM 929 N N . TYR A 1 114 ? 10.907 -4.802 0.272 1.00 92.56 114 TYR A N 1
ATOM 930 C CA . TYR A 1 114 ? 10.144 -5.896 0.891 1.00 92.56 114 TYR A CA 1
ATOM 931 C C . TYR A 1 114 ? 10.112 -5.858 2.430 1.00 92.56 114 TYR A C 1
ATOM 933 O O . TYR A 1 114 ? 9.302 -6.547 3.039 1.00 92.56 114 TYR A O 1
ATOM 941 N N . GLN A 1 115 ? 10.976 -5.071 3.078 1.00 92.12 115 GLN A N 1
ATOM 942 C CA . GLN A 1 115 ? 10.902 -4.829 4.526 1.00 92.12 115 GLN A CA 1
ATOM 943 C C . GLN A 1 115 ? 9.844 -3.785 4.895 1.00 92.12 115 GLN A C 1
ATOM 945 O O . GLN A 1 115 ? 9.308 -3.820 6.001 1.00 92.12 115 GLN A O 1
ATOM 950 N N . ASN A 1 116 ? 9.573 -2.839 3.996 1.00 92.25 116 ASN A N 1
ATOM 951 C CA . ASN A 1 116 ? 8.673 -1.723 4.266 1.00 92.25 116 ASN A CA 1
ATOM 952 C C . ASN A 1 116 ? 7.299 -1.896 3.621 1.00 92.25 116 ASN A C 1
ATOM 954 O O . ASN A 1 116 ? 6.331 -1.385 4.179 1.00 92.25 116 ASN A O 1
ATOM 958 N N . PHE A 1 117 ? 7.195 -2.625 2.510 1.00 91.94 117 PHE A N 1
ATOM 959 C CA . PHE A 1 117 ? 5.959 -2.831 1.760 1.00 91.94 117 PHE A CA 1
ATOM 960 C C . PHE A 1 117 ? 5.484 -4.287 1.836 1.00 91.94 117 PHE A C 1
ATOM 962 O O . PHE A 1 117 ? 6.263 -5.214 1.617 1.00 91.94 117 PHE A O 1
ATOM 969 N N . SER A 1 118 ? 4.188 -4.478 2.091 1.00 90.56 118 SER A N 1
ATOM 970 C CA . SER A 1 118 ? 3.508 -5.776 2.067 1.00 90.56 118 SER A CA 1
ATOM 971 C C . SER A 1 118 ? 2.458 -5.809 0.959 1.00 90.56 118 SER A C 1
ATOM 973 O O . SER A 1 118 ? 1.737 -4.838 0.755 1.00 90.56 118 SER A O 1
ATOM 975 N N . PHE A 1 119 ? 2.342 -6.936 0.253 1.00 91.12 119 PHE A N 1
ATOM 976 C CA . PHE A 1 119 ? 1.282 -7.163 -0.744 1.00 91.12 119 PHE A CA 1
ATOM 977 C C . PHE A 1 119 ? -0.019 -7.676 -0.126 1.00 91.12 119 PHE A C 1
ATOM 979 O O . PHE A 1 119 ? -0.985 -7.929 -0.843 1.00 91.12 119 PHE A O 1
ATOM 986 N N . GLU A 1 120 ? -0.034 -7.867 1.188 1.00 85.62 120 GLU A N 1
ATOM 987 C CA . GLU A 1 120 ? -1.229 -8.248 1.923 1.00 85.62 120 GLU A CA 1
ATOM 988 C C . GLU A 1 120 ? -2.163 -7.045 2.078 1.00 85.62 120 GLU A C 1
ATOM 990 O O . GLU A 1 120 ? -1.746 -5.883 1.99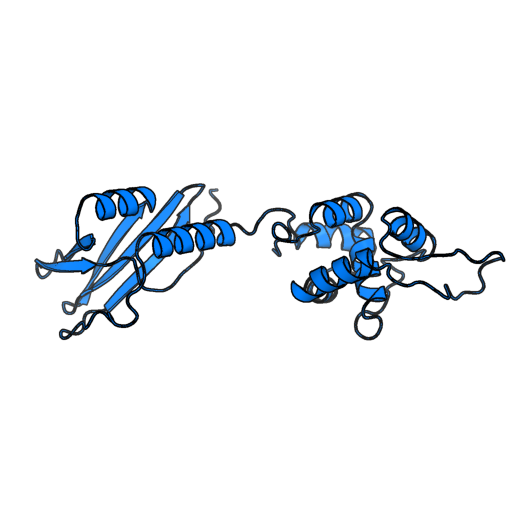3 1.00 85.62 120 GLU A O 1
ATOM 995 N N . ILE A 1 121 ? -3.448 -7.338 2.266 1.00 76.56 121 ILE A N 1
ATOM 996 C CA . ILE A 1 121 ? -4.442 -6.334 2.652 1.00 76.56 121 ILE A CA 1
ATOM 997 C C . ILE A 1 121 ? -4.070 -5.833 4.044 1.00 76.56 121 ILE A C 1
ATOM 999 O O . ILE A 1 121 ? -3.613 -6.616 4.878 1.00 76.56 121 ILE A O 1
ATOM 1003 N N . ASP A 1 122 ? -4.252 -4.533 4.281 1.00 72.69 122 ASP A N 1
ATOM 1004 C CA . ASP A 1 122 ? -4.057 -3.983 5.615 1.00 72.69 122 ASP A CA 1
ATOM 1005 C C . ASP A 1 122 ? -4.987 -4.726 6.591 1.00 72.69 122 ASP A C 1
ATOM 1007 O O . ASP A 1 122 ? -6.208 -4.704 6.412 1.00 72.69 122 ASP A O 1
ATOM 1011 N N . PRO A 1 123 ? -4.460 -5.398 7.628 1.00 63.50 123 PRO A N 1
ATOM 1012 C CA . PRO A 1 123 ? -5.292 -6.139 8.569 1.00 63.50 123 PRO A CA 1
ATOM 1013 C C . PRO A 1 123 ? -6.302 -5.242 9.308 1.00 63.50 123 PRO A C 1
ATOM 1015 O O . PRO A 1 123 ? -7.268 -5.763 9.875 1.00 63.50 123 PRO A O 1
ATOM 1018 N N . SER A 1 124 ? -6.116 -3.915 9.296 1.00 61.19 124 SER A N 1
ATOM 1019 C CA . SER A 1 124 ? -7.079 -2.936 9.810 1.00 61.19 124 SER A CA 1
ATOM 1020 C C . SER A 1 124 ? -8.267 -2.662 8.870 1.00 61.19 124 SER A C 1
ATOM 1022 O O . SER A 1 124 ? -9.322 -2.225 9.346 1.00 61.19 124 SER A O 1
ATOM 1024 N N . ASP A 1 125 ? -8.175 -2.985 7.575 1.00 62.16 125 ASP A N 1
ATOM 1025 C CA . ASP A 1 125 ? -9.286 -2.829 6.625 1.00 62.16 125 ASP A CA 1
ATOM 1026 C C . ASP A 1 125 ? -10.366 -3.894 6.803 1.00 62.16 125 ASP A C 1
ATOM 1028 O O . ASP A 1 125 ? -11.555 -3.580 6.709 1.00 62.16 125 ASP A O 1
ATOM 1032 N N . ASP A 1 126 ? -9.986 -5.125 7.156 1.00 57.62 126 ASP A N 1
ATOM 1033 C CA . ASP A 1 126 ? -10.944 -6.168 7.543 1.00 57.62 126 ASP A CA 1
ATOM 1034 C C . ASP A 1 126 ? -11.774 -5.724 8.755 1.00 57.62 126 ASP A C 1
ATOM 1036 O O . ASP A 1 126 ? -12.996 -5.876 8.781 1.00 57.62 126 ASP A O 1
ATOM 1040 N N . ILE A 1 127 ? -11.123 -5.095 9.738 1.00 55.22 127 ILE A N 1
ATOM 1041 C CA . ILE A 1 127 ? -11.785 -4.562 10.934 1.00 55.22 127 ILE A CA 1
ATOM 1042 C C . ILE A 1 127 ? -12.695 -3.389 10.555 1.00 55.22 127 ILE A C 1
ATOM 1044 O O . ILE A 1 127 ? -13.841 -3.321 10.998 1.00 55.22 127 ILE A O 1
ATOM 1048 N N . THR A 1 128 ? -12.224 -2.481 9.698 1.00 57.62 128 THR A N 1
ATOM 1049 C CA . THR A 1 128 ? -13.004 -1.325 9.233 1.00 57.62 128 THR A CA 1
ATOM 1050 C C . THR A 1 128 ? -14.248 -1.763 8.460 1.00 57.62 128 THR A C 1
ATOM 1052 O O . THR A 1 128 ? -15.336 -1.213 8.661 1.00 57.62 128 THR A O 1
ATOM 1055 N N . LYS A 1 129 ? -14.123 -2.789 7.615 1.00 62.16 129 LYS A N 1
ATOM 1056 C CA . LYS A 1 129 ? -15.231 -3.388 6.869 1.00 62.16 129 LYS A CA 1
ATOM 1057 C C . LYS A 1 129 ? -16.244 -4.056 7.797 1.00 62.16 129 LYS A C 1
ATOM 1059 O O . LYS A 1 129 ? -17.438 -3.792 7.665 1.00 62.16 129 LYS A O 1
ATOM 1064 N N . GLU A 1 130 ? -15.780 -4.826 8.777 1.00 59.59 130 GLU A N 1
ATOM 1065 C CA . GLU A 1 130 ? -16.636 -5.446 9.793 1.00 59.59 130 GLU A CA 1
ATOM 1066 C C . GLU A 1 130 ? -17.371 -4.402 10.651 1.00 59.59 130 GLU A C 1
ATOM 1068 O O . GLU A 1 130 ? -18.574 -4.533 10.890 1.00 59.59 130 GLU A O 1
ATOM 1073 N N . ILE A 1 131 ? -16.704 -3.307 11.035 1.00 55.47 131 ILE A N 1
ATOM 1074 C CA . ILE A 1 131 ? -17.332 -2.161 11.716 1.00 55.47 131 ILE A CA 1
ATOM 1075 C C . ILE A 1 131 ? -18.395 -1.510 10.819 1.00 55.47 131 ILE A C 1
ATOM 1077 O O . ILE A 1 131 ? -19.492 -1.184 11.281 1.00 55.47 131 ILE A O 1
ATOM 1081 N N . CYS A 1 132 ? -18.108 -1.318 9.530 1.00 56.62 132 CYS A N 1
ATOM 1082 C CA . CYS A 1 132 ? -19.076 -0.763 8.584 1.00 56.62 132 CYS A CA 1
ATOM 1083 C C . CYS A 1 132 ? -20.294 -1.676 8.404 1.00 56.62 132 CYS A C 1
ATOM 1085 O O . CYS A 1 132 ? -21.414 -1.180 8.293 1.00 56.62 132 CYS A O 1
ATOM 1087 N N . ASP A 1 133 ? -20.107 -2.993 8.402 1.00 56.62 133 ASP A N 1
ATOM 1088 C CA . ASP A 1 133 ? -21.203 -3.952 8.283 1.00 56.62 133 ASP A CA 1
ATOM 1089 C C . ASP A 1 133 ? -22.067 -4.003 9.550 1.00 56.62 133 ASP A C 1
ATOM 1091 O O . ASP A 1 133 ? -23.292 -4.077 9.444 1.00 56.62 133 ASP A O 1
ATOM 1095 N N . VAL A 1 134 ? -21.480 -3.827 10.739 1.00 53.41 134 VAL A N 1
ATOM 1096 C CA . VAL A 1 134 ? -22.244 -3.583 11.977 1.00 53.41 134 VAL A CA 1
ATOM 1097 C C . VAL A 1 134 ? -23.079 -2.303 11.857 1.00 53.41 134 VAL A C 1
ATOM 1099 O O . VAL A 1 134 ? -24.282 -2.334 12.118 1.00 53.41 134 VAL A O 1
ATOM 1102 N N . LYS A 1 135 ? -22.494 -1.199 11.369 1.00 49.62 135 LYS A N 1
ATOM 1103 C CA . LYS A 1 135 ? -23.213 0.074 11.156 1.00 49.62 135 LYS A CA 1
ATOM 1104 C C . LYS A 1 135 ? -24.344 -0.023 10.123 1.00 49.62 135 LYS A C 1
ATOM 1106 O O . LYS A 1 135 ? -25.328 0.698 10.232 1.00 49.62 135 LYS A O 1
ATOM 1111 N N . LYS A 1 136 ? -24.244 -0.902 9.119 1.00 50.34 136 LYS A N 1
ATOM 1112 C CA . LYS A 1 136 ? -25.316 -1.118 8.123 1.00 50.34 136 LYS A CA 1
ATOM 1113 C C . LYS A 1 136 ? -26.522 -1.867 8.691 1.00 50.34 136 LYS A C 1
ATOM 1115 O O . LYS A 1 136 ? -27.637 -1.647 8.228 1.00 50.34 136 LYS A O 1
ATOM 1120 N N . ILE A 1 137 ? -26.308 -2.759 9.660 1.00 48.84 137 ILE A N 1
ATOM 1121 C CA . ILE A 1 137 ? -27.388 -3.501 10.333 1.00 48.84 137 ILE A CA 1
ATOM 1122 C C . ILE A 1 137 ? -28.184 -2.567 11.259 1.00 48.84 137 ILE A C 1
ATOM 1124 O O . ILE A 1 137 ? -29.383 -2.763 11.451 1.00 48.84 137 ILE A O 1
ATOM 1128 N N . PHE A 1 138 ? -27.538 -1.519 11.772 1.00 47.91 138 PHE A N 1
ATOM 1129 C CA . PHE A 1 138 ? -28.125 -0.557 12.697 1.00 47.91 138 PHE A CA 1
ATOM 1130 C C . PHE A 1 138 ? -27.997 0.862 12.126 1.00 47.91 138 PHE A C 1
ATOM 1132 O O . PHE A 1 138 ? -27.036 1.561 12.448 1.00 47.91 138 PHE A O 1
ATOM 1139 N N . PRO A 1 139 ? -28.929 1.295 11.249 1.00 37.09 139 PRO A N 1
ATOM 1140 C CA . PRO A 1 139 ? -28.874 2.621 10.652 1.00 37.09 139 PRO A CA 1
ATOM 1141 C C . PRO A 1 139 ? -28.870 3.682 11.753 1.00 37.09 139 PRO A C 1
ATOM 1143 O O . PRO A 1 139 ? -29.791 3.771 12.564 1.00 37.09 139 PRO A O 1
ATOM 1146 N N . ILE A 1 140 ? -27.796 4.464 11.766 1.00 39.34 140 ILE A N 1
ATOM 1147 C CA . ILE A 1 140 ? -27.567 5.569 12.689 1.00 39.34 140 ILE A CA 1
ATOM 1148 C C . ILE A 1 140 ? -28.734 6.552 12.552 1.00 39.34 140 ILE A C 1
ATOM 1150 O O . ILE A 1 140 ? -28.972 7.101 11.477 1.00 39.34 140 ILE A O 1
ATOM 1154 N N . ALA A 1 141 ? -29.464 6.782 13.640 1.00 32.03 141 ALA A N 1
ATOM 1155 C CA . ALA A 1 141 ? -30.219 8.015 13.785 1.00 32.03 141 ALA A CA 1
ATOM 1156 C C . ALA A 1 141 ? -29.231 9.068 14.297 1.00 32.03 141 ALA A C 1
ATOM 1158 O O . ALA A 1 141 ? -28.654 8.880 15.365 1.00 32.03 141 ALA A O 1
ATOM 1159 N N . ASP A 1 142 ? -29.042 10.157 13.550 1.00 33.62 142 ASP A N 1
ATOM 1160 C CA . ASP A 1 142 ? -28.036 11.214 13.778 1.00 33.62 142 ASP A CA 1
ATOM 1161 C C . ASP A 1 142 ? -28.072 11.909 15.164 1.00 33.62 142 ASP A C 1
ATOM 1163 O O . ASP A 1 142 ? -27.332 12.860 15.379 1.00 33.62 142 ASP A O 1
ATOM 1167 N N . ASN A 1 143 ? -28.911 11.491 16.120 1.00 30.98 143 ASN A N 1
ATOM 1168 C CA . ASN A 1 143 ? -29.224 12.274 17.322 1.00 30.98 143 ASN A CA 1
ATOM 1169 C C . ASN A 1 143 ? -29.408 11.477 18.627 1.00 30.98 143 ASN A C 1
ATOM 1171 O O . ASN A 1 143 ? -30.168 11.905 19.496 1.00 30.98 143 ASN A O 1
ATOM 1175 N N . HIS A 1 144 ? -28.705 10.364 18.831 1.00 36.31 144 HIS A N 1
ATOM 1176 C CA . HIS A 1 144 ? -28.655 9.731 20.155 1.00 36.31 144 HIS A CA 1
ATOM 1177 C C . HIS A 1 144 ? -27.228 9.690 20.686 1.00 36.31 144 HIS A C 1
ATOM 1179 O O . HIS A 1 144 ? -26.608 8.646 20.820 1.00 36.31 144 HIS A O 1
ATOM 1185 N N . HIS A 1 145 ? -26.723 10.879 21.017 1.00 40.50 145 HIS A N 1
ATOM 1186 C CA . HIS A 1 145 ? -25.754 10.997 22.094 1.00 40.50 145 HIS A CA 1
ATOM 1187 C C . HIS A 1 145 ? -26.345 10.301 23.322 1.00 40.50 145 HIS A C 1
ATOM 1189 O O . HIS A 1 145 ? -27.446 10.659 23.754 1.00 40.50 145 HIS A O 1
ATOM 1195 N N . GLU A 1 146 ? -25.635 9.328 23.885 1.00 37.25 146 GLU A N 1
ATOM 1196 C CA . GLU A 1 146 ? -25.848 8.970 25.279 1.00 37.25 146 GLU A CA 1
ATOM 1197 C C . GLU A 1 146 ? -25.630 10.239 26.109 1.00 37.25 146 GLU A C 1
ATOM 1199 O O . GLU A 1 146 ? -24.516 10.714 26.333 1.00 37.25 146 GLU A O 1
ATOM 1204 N N . TYR A 1 147 ? -26.747 10.836 26.511 1.00 39.56 147 TYR A N 1
ATOM 1205 C CA . TYR A 1 147 ? -26.811 11.682 27.680 1.00 39.56 147 TYR A CA 1
ATOM 1206 C C . TYR A 1 147 ? -26.506 10.792 28.878 1.00 39.56 147 TYR A C 1
ATOM 1208 O O . TYR A 1 147 ? -27.408 10.144 29.409 1.00 39.56 147 TYR A O 1
ATOM 1216 N N . ASP A 1 148 ? -25.265 10.798 29.349 1.00 44.28 148 ASP A N 1
ATOM 1217 C CA . ASP A 1 148 ? -25.066 10.554 30.765 1.00 44.28 148 ASP A CA 1
ATOM 1218 C C . ASP A 1 148 ? -25.327 11.859 31.522 1.00 44.28 148 ASP A C 1
ATOM 1220 O O . ASP A 1 148 ? -24.461 12.724 31.652 1.00 44.28 148 ASP A O 1
ATOM 1224 N N . ASN A 1 149 ? -26.559 12.020 32.001 1.00 45.81 149 ASN A N 1
ATOM 1225 C CA . ASN A 1 149 ? -26.914 13.107 32.913 1.00 45.81 149 ASN A CA 1
ATOM 1226 C C . ASN A 1 149 ? -26.275 12.942 34.314 1.00 45.81 149 ASN A C 1
ATOM 1228 O O . ASN A 1 149 ? -26.392 13.857 35.128 1.00 45.81 149 ASN A O 1
ATOM 1232 N N . ASP A 1 150 ? -25.576 11.831 34.588 1.00 55.31 150 ASP A N 1
ATOM 1233 C CA . ASP A 1 150 ? -24.973 11.486 35.880 1.00 55.31 150 ASP A CA 1
ATOM 1234 C C . ASP A 1 150 ? -23.426 11.508 35.895 1.00 55.31 150 ASP A C 1
ATOM 1236 O O . ASP A 1 150 ? -22.846 11.330 36.965 1.00 55.31 150 ASP A O 1
ATOM 1240 N N . GLY A 1 151 ? -22.733 11.723 34.767 1.00 58.06 151 GLY A N 1
ATOM 1241 C CA . GLY A 1 151 ? -21.269 11.920 34.725 1.00 58.06 151 GLY A CA 1
ATOM 1242 C C . GLY A 1 151 ? -20.375 10.664 34.768 1.00 58.06 151 GLY A C 1
ATOM 1243 O O . GLY A 1 151 ? -19.221 10.758 35.185 1.00 58.06 151 GLY A O 1
ATOM 1244 N N . ASN A 1 152 ? -20.869 9.491 34.370 1.00 63.88 152 ASN A N 1
ATOM 1245 C CA . ASN A 1 152 ? -20.046 8.321 34.029 1.00 63.88 152 ASN A CA 1
ATOM 1246 C C . ASN A 1 152 ? -19.452 8.507 32.615 1.00 63.88 152 ASN A C 1
ATOM 1248 O O . ASN A 1 152 ? -19.968 9.266 31.794 1.00 63.88 152 ASN A O 1
ATOM 1252 N N . HIS A 1 153 ? -18.349 7.815 32.324 1.00 67.00 153 HIS A N 1
ATOM 1253 C CA . HIS A 1 153 ? -17.744 7.822 30.989 1.00 67.00 153 HIS A CA 1
ATOM 1254 C C . HIS A 1 153 ? -17.765 6.420 30.389 1.00 67.00 153 HIS A C 1
ATOM 1256 O O . HIS A 1 153 ? -17.221 5.490 30.984 1.00 67.00 153 HIS A O 1
ATOM 1262 N N . LEU A 1 154 ? -18.358 6.289 29.204 1.00 67.75 154 LEU A N 1
ATOM 1263 C CA . LEU A 1 154 ? -18.330 5.075 28.395 1.00 67.75 154 LEU A CA 1
ATOM 1264 C C . LEU A 1 154 ? -17.244 5.189 27.316 1.00 67.75 154 LEU A C 1
ATOM 1266 O O . LEU A 1 154 ? -17.141 6.207 26.629 1.00 67.75 154 LEU A O 1
ATOM 1270 N N . ALA A 1 155 ? -16.456 4.132 27.150 1.00 67.44 155 ALA A N 1
ATOM 1271 C CA . ALA A 1 155 ? -15.531 3.944 26.044 1.00 67.44 155 ALA A CA 1
ATOM 1272 C C . ALA A 1 155 ? -15.648 2.513 25.510 1.00 67.44 155 ALA A C 1
ATOM 1274 O O . ALA A 1 155 ? -15.831 1.568 26.272 1.00 67.44 155 ALA A O 1
ATOM 1275 N N . ILE A 1 156 ? -15.525 2.351 24.198 1.00 64.62 156 ILE A N 1
ATOM 1276 C CA . ILE A 1 156 ? -15.525 1.047 23.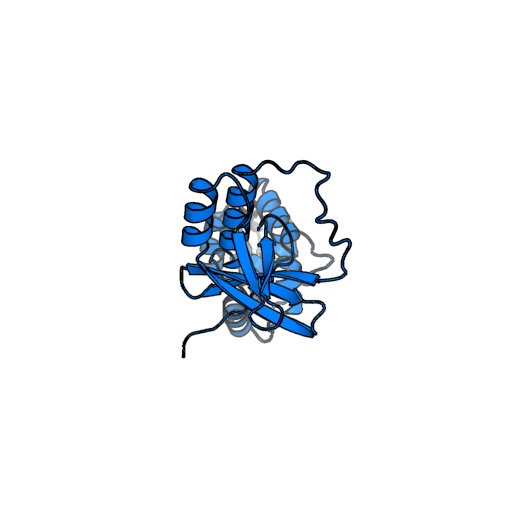537 1.00 64.62 156 ILE A CA 1
ATOM 1277 C C . ILE A 1 156 ? -14.259 0.970 22.699 1.00 64.62 156 ILE A C 1
ATOM 1279 O O . ILE A 1 156 ? -13.999 1.866 21.900 1.00 64.62 156 ILE A O 1
ATOM 1283 N N . GLU A 1 157 ? -13.471 -0.078 22.906 1.00 67.12 157 GLU A N 1
ATOM 1284 C CA . GLU A 1 157 ? -12.256 -0.375 22.150 1.00 67.12 157 GLU A CA 1
ATOM 1285 C C . GLU A 1 157 ? -12.471 -1.655 21.327 1.00 67.12 157 GLU A C 1
ATOM 1287 O O . GLU A 1 157 ? -13.219 -2.548 21.725 1.00 67.12 157 GLU A O 1
ATOM 1292 N N . TYR A 1 158 ? -11.809 -1.757 20.176 1.00 60.22 158 TYR A N 1
ATOM 1293 C CA . TYR A 1 158 ? -11.836 -2.943 19.318 1.00 60.22 158 TYR A CA 1
ATOM 1294 C C . TYR A 1 158 ? -10.409 -3.446 19.124 1.00 60.22 158 TYR A C 1
ATOM 1296 O O . TYR A 1 158 ? -9.545 -2.671 18.719 1.00 60.22 158 TYR A O 1
ATOM 1304 N N . GLU A 1 159 ? -10.175 -4.732 19.369 1.00 65.88 159 GLU A N 1
ATOM 1305 C CA . GLU A 1 159 ? -8.872 -5.391 19.253 1.00 65.88 159 GLU A CA 1
ATOM 1306 C C . GLU A 1 159 ? -9.002 -6.626 18.342 1.00 65.88 159 GLU A C 1
ATOM 1308 O O . GLU A 1 159 ? -9.977 -7.365 18.446 1.00 65.88 159 GLU A O 1
ATOM 1313 N N . LYS A 1 160 ? -8.042 -6.874 17.438 1.00 58.53 160 LYS A N 1
ATOM 1314 C CA . LYS A 1 160 ? -7.986 -8.115 16.640 1.00 58.53 160 LYS A CA 1
ATOM 1315 C C . LYS A 1 160 ? -6.933 -9.034 17.241 1.00 58.53 160 LYS A C 1
ATOM 1317 O O . LYS A 1 160 ? -5.765 -8.663 17.317 1.00 58.53 160 LYS A O 1
ATOM 1322 N N . ILE A 1 161 ? -7.353 -10.221 17.662 1.00 67.75 161 ILE A N 1
ATOM 1323 C CA . ILE A 1 161 ? -6.480 -11.258 18.211 1.00 67.75 161 ILE A CA 1
ATOM 1324 C C . ILE A 1 161 ? -6.641 -12.484 17.313 1.00 67.75 161 ILE A C 1
ATOM 1326 O O . ILE A 1 161 ? -7.693 -13.120 17.303 1.00 67.75 161 ILE A O 1
ATOM 1330 N N . ASN A 1 162 ? -5.598 -12.811 16.545 1.00 67.69 162 ASN A N 1
ATOM 1331 C CA . ASN A 1 162 ? -5.668 -13.792 15.456 1.00 67.69 162 ASN A CA 1
ATOM 1332 C C . ASN A 1 162 ? -6.769 -13.416 14.436 1.00 67.69 162 ASN A C 1
ATOM 1334 O O . ASN A 1 162 ? -6.792 -12.288 13.941 1.00 67.69 162 ASN A O 1
ATOM 1338 N N . ASP A 1 163 ? -7.692 -14.339 14.149 1.00 65.31 163 ASP A N 1
ATOM 1339 C CA . ASP A 1 163 ? -8.830 -14.140 13.242 1.00 65.31 163 ASP A CA 1
ATOM 1340 C C . ASP A 1 163 ? -10.103 -13.643 13.955 1.00 65.31 163 ASP A C 1
ATOM 1342 O O . ASP A 1 163 ? -11.164 -13.550 13.338 1.00 65.31 163 ASP A O 1
ATOM 1346 N N . GLU A 1 164 ? -10.028 -13.309 15.249 1.00 69.81 164 GLU A N 1
ATOM 1347 C CA . GLU A 1 164 ? -11.182 -12.889 16.045 1.00 69.81 164 GLU A CA 1
ATOM 1348 C C . GLU A 1 164 ? -11.100 -11.408 16.443 1.00 69.81 164 GLU A C 1
ATOM 1350 O O . GLU A 1 164 ? -10.058 -10.908 16.873 1.00 69.81 164 GLU A O 1
ATOM 1355 N N . ILE A 1 165 ? -12.221 -10.691 16.307 1.00 69.19 165 ILE A N 1
ATOM 1356 C CA . ILE A 1 165 ? -12.354 -9.302 16.763 1.00 69.19 165 ILE A CA 1
ATOM 1357 C C . ILE A 1 165 ? -12.975 -9.310 18.159 1.00 69.19 165 ILE A C 1
ATOM 1359 O O . ILE A 1 165 ? -14.098 -9.782 18.346 1.00 69.19 165 ILE A O 1
ATOM 1363 N N . ILE A 1 166 ? -12.258 -8.747 19.122 1.00 78.06 166 ILE A N 1
ATOM 1364 C CA . ILE A 1 166 ? -12.689 -8.532 20.497 1.00 78.06 166 ILE A CA 1
ATOM 1365 C C . ILE A 1 166 ? -13.161 -7.089 20.648 1.00 78.06 166 ILE A C 1
ATOM 1367 O O . ILE A 1 166 ? -12.478 -6.144 20.263 1.00 78.06 166 ILE A O 1
ATOM 1371 N N . VAL A 1 167 ? -14.344 -6.924 21.223 1.00 75.69 167 VAL A N 1
ATOM 1372 C CA . VAL A 1 167 ? -14.932 -5.645 21.609 1.00 75.69 167 VAL A CA 1
ATOM 1373 C C . VAL A 1 167 ? -14.783 -5.504 23.114 1.00 75.69 167 VAL A C 1
ATOM 1375 O O . VAL A 1 167 ? -15.243 -6.354 23.875 1.00 75.69 167 VAL A O 1
ATOM 1378 N N . LYS A 1 168 ? -14.134 -4.431 23.545 1.00 77.56 168 LYS A N 1
ATOM 1379 C CA . LYS A 1 168 ? -13.854 -4.132 24.942 1.00 77.56 168 LYS A CA 1
ATOM 1380 C C . LYS A 1 168 ? -14.667 -2.924 25.375 1.00 77.56 168 LYS A C 1
ATOM 1382 O O . LYS A 1 168 ? -14.391 -1.794 24.982 1.00 77.56 168 LYS A O 1
ATOM 1387 N N . LEU A 1 169 ? -15.686 -3.180 26.180 1.00 77.50 169 LEU A N 1
ATOM 1388 C CA . LEU A 1 169 ? -16.590 -2.185 26.738 1.00 77.50 169 LEU A CA 1
ATOM 1389 C C . LEU A 1 169 ? -16.013 -1.699 28.069 1.00 77.50 169 LEU A C 1
ATOM 1391 O O . LEU A 1 169 ? -15.735 -2.509 28.952 1.00 77.50 169 LEU A O 1
ATOM 1395 N N . ILE A 1 170 ? -15.804 -0.394 28.215 1.00 76.50 170 ILE A N 1
ATOM 1396 C CA . ILE A 1 170 ? -15.171 0.227 29.380 1.00 76.50 170 ILE A CA 1
ATOM 1397 C C . ILE A 1 170 ? -16.098 1.303 29.934 1.00 76.50 170 ILE A C 1
ATOM 1399 O O . ILE A 1 170 ? -16.419 2.271 29.251 1.00 76.50 170 ILE A O 1
ATOM 1403 N N . ILE A 1 171 ? -16.477 1.173 31.201 1.00 76.31 171 ILE A N 1
ATOM 1404 C CA . ILE A 1 171 ? -17.310 2.148 31.905 1.00 76.31 171 ILE A CA 1
ATOM 1405 C C . ILE A 1 171 ? -16.552 2.667 33.116 1.00 76.31 171 ILE A C 1
ATOM 1407 O O . ILE A 1 171 ? -16.320 1.937 34.079 1.00 76.31 171 ILE A O 1
ATOM 1411 N N . GLN A 1 172 ? -16.211 3.951 33.102 1.00 79.81 172 GLN A N 1
ATOM 1412 C CA . GLN A 1 172 ? -15.766 4.669 34.287 1.00 79.81 172 GLN A CA 1
ATOM 1413 C C . GLN A 1 172 ? -17.001 5.133 35.059 1.00 79.81 172 GLN A C 1
ATOM 1415 O O . GLN A 1 172 ? -17.605 6.160 34.741 1.00 79.81 172 GLN A O 1
ATOM 1420 N N . CYS A 1 173 ? -17.378 4.371 36.082 1.00 76.56 173 CYS A N 1
ATOM 1421 C CA . CYS A 1 173 ? -18.498 4.721 36.941 1.00 76.56 173 CYS A CA 1
ATOM 1422 C C . CYS A 1 173 ? -18.137 5.904 37.855 1.00 76.56 173 CYS A C 1
ATOM 1424 O O . CYS A 1 173 ? -16.995 6.052 38.298 1.00 76.56 173 CYS A O 1
ATOM 1426 N N . THR A 1 174 ? -19.136 6.708 38.215 1.00 78.38 174 THR A N 1
ATOM 1427 C CA . THR A 1 174 ? -19.028 7.821 39.174 1.00 78.38 174 THR A CA 1
ATOM 1428 C C . THR A 1 174 ? -18.574 7.390 40.567 1.00 78.38 174 THR A C 1
ATOM 1430 O O . THR A 1 174 ? -18.028 8.198 41.314 1.00 78.38 174 THR A O 1
ATOM 1433 N N . CYS A 1 175 ? -18.709 6.106 40.917 1.00 81.31 175 CYS A N 1
ATOM 1434 C CA . CYS A 1 175 ? -18.115 5.548 42.135 1.00 81.31 175 CYS A CA 1
ATOM 1435 C C . CYS A 1 175 ? -16.588 5.350 42.044 1.00 81.31 175 CYS A C 1
ATOM 1437 O O . CYS A 1 175 ? -15.992 4.754 42.936 1.00 81.31 175 CYS A O 1
ATOM 1439 N N . SER A 1 176 ? -15.951 5.856 40.983 1.00 80.00 176 SER A N 1
ATOM 1440 C CA . SER A 1 176 ? -14.536 5.671 40.628 1.00 80.00 176 SER A CA 1
ATOM 1441 C C . SER A 1 176 ? -14.145 4.243 40.231 1.00 80.00 176 SER A C 1
ATOM 1443 O O . SER A 1 176 ? -12.985 4.016 39.895 1.00 80.00 176 SER A O 1
ATOM 1445 N N . ASN A 1 177 ? -15.083 3.290 40.217 1.00 83.50 177 ASN A N 1
ATOM 1446 C CA . ASN A 1 177 ? -14.819 1.943 39.719 1.00 83.50 177 ASN A CA 1
ATOM 1447 C C . ASN A 1 177 ? -14.840 1.906 38.185 1.00 83.50 177 ASN A C 1
ATOM 1449 O O . ASN A 1 177 ? -15.649 2.591 37.555 1.00 83.50 177 ASN A O 1
ATOM 1453 N N . VAL A 1 178 ? -13.979 1.074 37.602 1.00 82.38 178 VAL A N 1
ATOM 1454 C CA . VAL A 1 178 ? -13.947 0.820 36.159 1.00 82.38 178 VAL A CA 1
ATOM 1455 C C . VAL A 1 178 ? -14.529 -0.559 35.900 1.00 82.38 178 VAL A C 1
ATOM 1457 O O . VAL A 1 178 ? -14.027 -1.549 36.426 1.00 82.38 178 VAL A O 1
ATOM 1460 N N . VAL A 1 179 ? -15.582 -0.624 35.092 1.00 81.25 179 VAL A N 1
ATOM 1461 C CA . VAL A 1 179 ? -16.141 -1.884 34.594 1.00 81.25 179 VAL A CA 1
ATOM 1462 C C . VAL A 1 179 ? -15.547 -2.134 33.218 1.00 81.25 179 VAL A C 1
ATOM 1464 O O . VAL A 1 179 ? -15.601 -1.248 32.369 1.00 81.25 179 VAL A O 1
ATOM 1467 N N . ILE A 1 180 ? -14.954 -3.307 33.007 1.00 84.50 180 ILE A N 1
ATOM 1468 C CA . ILE A 1 180 ? -14.383 -3.704 31.718 1.00 84.50 180 ILE A CA 1
ATOM 1469 C C . ILE A 1 180 ? -14.977 -5.047 31.333 1.00 84.50 180 ILE A C 1
ATOM 1471 O O . ILE A 1 180 ? -14.888 -5.999 32.107 1.00 84.50 180 ILE A O 1
ATOM 1475 N N . GLU A 1 181 ? -15.524 -5.132 30.129 1.00 83.25 181 GLU A N 1
ATOM 1476 C CA . GLU A 1 181 ? -16.067 -6.370 29.594 1.00 83.25 181 GLU A CA 1
ATOM 1477 C C . GLU A 1 181 ? -15.555 -6.614 28.181 1.00 83.25 181 GLU A C 1
ATOM 1479 O O . GLU A 1 181 ? -15.628 -5.741 27.320 1.00 83.25 181 GLU A O 1
ATOM 1484 N N . ASN A 1 182 ? -15.010 -7.809 27.960 1.00 83.06 182 ASN A N 1
ATOM 1485 C CA . ASN A 1 182 ? -14.479 -8.229 26.671 1.00 83.06 182 ASN A CA 1
ATOM 1486 C C . ASN A 1 182 ? -15.444 -9.239 26.060 1.00 83.06 182 ASN A C 1
ATOM 1488 O O . ASN A 1 182 ? -15.684 -10.297 26.643 1.00 83.06 182 ASN A O 1
ATOM 1492 N N . ILE A 1 183 ? -15.966 -8.931 24.881 1.00 81.88 183 ILE A N 1
ATOM 1493 C CA . ILE A 1 183 ? -16.891 -9.789 24.147 1.00 81.88 183 ILE A CA 1
ATOM 1494 C C . ILE A 1 183 ? -16.435 -9.927 22.701 1.00 81.88 183 ILE A C 1
ATOM 1496 O O . ILE A 1 183 ? -15.948 -8.981 22.092 1.00 81.88 183 ILE A O 1
ATOM 1500 N N . THR A 1 184 ? -16.593 -11.112 22.122 1.00 82.62 184 THR A N 1
ATOM 1501 C CA . THR A 1 184 ? -16.272 -11.319 20.709 1.00 82.62 184 THR A CA 1
ATOM 1502 C C . THR A 1 184 ? -17.295 -10.584 19.842 1.00 82.62 184 THR A C 1
ATOM 1504 O O . THR A 1 184 ? -18.481 -10.517 20.181 1.00 82.62 184 THR A O 1
ATOM 1507 N N . LEU A 1 185 ? -16.868 -10.026 18.709 1.00 75.19 185 LEU A N 1
ATOM 1508 C CA . LEU A 1 185 ? -17.757 -9.283 17.814 1.00 75.19 185 LEU A CA 1
ATOM 1509 C C . LEU A 1 185 ? -18.938 -10.147 17.350 1.00 75.19 185 LEU A C 1
ATOM 1511 O O . LEU A 1 185 ? -20.056 -9.652 17.202 1.00 75.19 185 LEU A O 1
ATOM 1515 N N . GLU A 1 186 ? -18.711 -11.447 17.153 1.00 77.00 186 GLU A N 1
ATOM 1516 C CA . GLU A 1 186 ? -19.772 -12.393 16.820 1.00 77.00 186 GLU A CA 1
ATOM 1517 C C . GLU A 1 186 ? -20.789 -12.533 17.960 1.00 77.00 186 GLU A C 1
ATOM 1519 O O . GLU A 1 186 ? -21.991 -12.395 17.721 1.00 77.00 186 GLU A O 1
ATOM 1524 N N . SER A 1 187 ? -20.326 -12.729 19.197 1.00 77.94 187 SER A N 1
ATOM 1525 C CA . SER A 1 187 ? -21.200 -12.833 20.374 1.00 77.94 187 SER A CA 1
ATOM 1526 C C . SER A 1 187 ? -22.005 -11.552 20.587 1.00 77.94 187 SER A C 1
ATOM 1528 O O . SER A 1 187 ? -23.204 -11.601 20.861 1.00 77.94 187 SER A O 1
ATOM 1530 N N . LEU A 1 188 ? -21.376 -10.393 20.382 1.00 75.00 188 LEU A N 1
ATOM 1531 C CA . LEU A 1 188 ? -22.045 -9.099 20.436 1.00 75.00 188 LEU A CA 1
ATOM 1532 C C . LEU A 1 188 ? -23.148 -9.001 19.373 1.00 75.00 188 LEU A C 1
ATOM 1534 O O . LEU A 1 188 ? -24.294 -8.694 19.699 1.00 75.00 188 LEU A O 1
ATOM 1538 N N . LYS A 1 189 ? -22.843 -9.341 18.111 1.00 71.31 189 LYS A N 1
ATOM 1539 C CA . LYS A 1 189 ? -23.825 -9.382 17.012 1.00 71.31 189 LYS A CA 1
ATOM 1540 C C . LYS A 1 189 ? -24.984 -10.340 17.312 1.00 71.31 189 LYS A C 1
ATOM 1542 O O . LYS A 1 189 ? -26.124 -10.034 16.967 1.00 71.31 189 LYS A O 1
ATOM 1547 N N . GLN A 1 190 ? -24.720 -11.497 17.921 1.00 72.25 190 GLN A N 1
ATOM 1548 C CA . GLN A 1 190 ? -25.752 -12.469 18.297 1.00 72.25 190 GLN A CA 1
ATOM 1549 C C . GLN A 1 190 ? -26.650 -11.937 19.423 1.00 72.25 190 GLN A C 1
ATOM 1551 O O . GLN A 1 190 ? -27.876 -11.983 19.299 1.00 72.25 190 GLN A O 1
ATOM 1556 N N . ASN A 1 191 ? -26.067 -11.362 20.476 1.00 66.19 191 ASN A N 1
ATOM 1557 C CA . ASN A 1 191 ? -26.817 -10.777 21.589 1.00 66.19 191 ASN A CA 1
ATOM 1558 C C . ASN A 1 191 ? -27.705 -9.616 21.119 1.00 66.19 191 ASN A C 1
ATOM 1560 O O . ASN A 1 191 ? -28.900 -9.603 21.408 1.00 66.19 191 ASN A O 1
ATOM 1564 N N . LEU A 1 192 ? -27.179 -8.717 20.286 1.00 61.78 192 LEU A N 1
ATOM 1565 C CA . LEU A 1 192 ? -27.943 -7.594 19.725 1.00 61.78 192 LEU A CA 1
ATOM 1566 C C . LEU A 1 192 ? -29.064 -8.019 18.765 1.00 61.78 192 LEU A C 1
ATOM 1568 O O . LEU A 1 192 ? -30.045 -7.304 18.606 1.00 61.78 192 LEU A O 1
ATOM 1572 N N . LYS A 1 193 ? -28.945 -9.174 18.099 1.00 62.03 193 LYS A N 1
ATOM 1573 C CA . LYS A 1 193 ? -30.049 -9.740 17.300 1.00 62.03 193 LYS A CA 1
ATOM 1574 C C . LYS A 1 193 ? -31.155 -10.339 18.173 1.00 62.03 193 LYS A C 1
ATOM 1576 O O . LYS A 1 193 ? -32.289 -10.461 17.716 1.00 62.03 193 LYS A O 1
ATOM 1581 N N . SER A 1 194 ? -30.810 -10.753 19.390 1.00 54.75 194 SER A N 1
ATOM 1582 C CA . SER A 1 194 ? -31.691 -11.473 20.316 1.00 54.75 194 SER A CA 1
ATOM 1583 C C . SER A 1 194 ? -32.500 -10.525 21.202 1.00 54.75 194 SER A C 1
ATOM 1585 O O . SER A 1 194 ? -33.649 -10.816 21.538 1.00 54.75 194 SER A O 1
ATOM 1587 N N . PHE A 1 195 ? -31.914 -9.382 21.559 1.00 50.41 195 PHE A N 1
ATOM 1588 C CA . PHE A 1 195 ? -32.521 -8.363 22.404 1.00 50.41 195 PHE A CA 1
ATOM 1589 C C . PHE A 1 195 ? -32.772 -7.098 21.581 1.00 50.41 195 PHE A C 1
ATOM 1591 O O . PHE A 1 195 ? -31.896 -6.621 20.875 1.00 50.41 195 PHE A O 1
ATOM 1598 N N . TRP A 1 196 ? -33.974 -6.527 21.679 1.00 47.00 196 TRP A N 1
ATOM 1599 C CA . TRP A 1 196 ? -34.328 -5.280 20.983 1.00 47.00 196 TRP A CA 1
ATOM 1600 C C . TRP A 1 196 ? -33.562 -4.043 21.509 1.00 47.00 196 TRP A C 1
ATOM 1602 O O . TRP A 1 196 ? -33.782 -2.944 21.000 1.00 47.00 196 TRP A O 1
ATOM 1612 N N . TYR A 1 197 ? -32.685 -4.203 22.511 1.00 51.84 197 TYR A N 1
ATOM 1613 C CA . TYR A 1 197 ? -31.934 -3.138 23.176 1.00 51.84 197 TYR A CA 1
ATOM 1614 C C . TYR A 1 197 ? -30.574 -3.633 23.714 1.00 51.84 197 TYR A C 1
ATOM 1616 O O . TYR A 1 197 ? -30.434 -4.804 24.054 1.00 51.84 197 TYR A O 1
ATOM 1624 N N . ASP A 1 198 ? -29.629 -2.691 23.719 1.00 60.84 198 ASP A N 1
ATOM 1625 C CA . ASP A 1 198 ? -28.392 -2.433 24.479 1.00 60.84 198 ASP A CA 1
ATOM 1626 C C . ASP A 1 198 ? -27.741 -3.583 25.277 1.00 60.84 198 ASP A C 1
ATOM 1628 O O . ASP A 1 198 ? -28.390 -4.337 25.999 1.00 60.84 198 ASP A O 1
ATOM 1632 N N . TYR A 1 199 ? -26.409 -3.668 25.209 1.00 69.50 199 TYR A N 1
ATOM 1633 C CA . TYR A 1 199 ? -25.597 -4.603 25.986 1.00 69.50 199 TYR A CA 1
ATOM 1634 C C . TYR A 1 199 ? -25.597 -4.230 27.475 1.00 69.50 199 TYR A C 1
ATOM 1636 O O . TYR A 1 199 ? -25.213 -3.124 27.842 1.00 69.50 199 TYR A O 1
ATOM 1644 N N . HIS A 1 200 ? -26.019 -5.144 28.346 1.00 74.94 200 HIS A N 1
ATOM 1645 C CA . HIS A 1 200 ? -26.172 -4.868 29.774 1.00 74.94 200 HIS A CA 1
ATOM 1646 C C . HIS A 1 200 ? -24.886 -5.154 30.563 1.00 74.94 200 HIS A C 1
ATOM 1648 O O . HIS A 1 200 ? -24.386 -6.275 30.543 1.00 74.94 200 HIS A O 1
ATOM 1654 N N . MET A 1 201 ? -24.407 -4.163 31.317 1.00 76.38 201 MET A N 1
ATOM 1655 C CA . MET A 1 201 ? -23.259 -4.255 32.223 1.00 76.38 201 MET A CA 1
ATOM 1656 C C . MET A 1 201 ? -23.655 -3.782 33.626 1.00 76.38 201 MET A C 1
ATOM 1658 O O . MET A 1 201 ? -24.493 -2.897 33.773 1.00 76.38 201 MET A O 1
ATOM 1662 N N . LYS A 1 202 ? -23.023 -4.310 34.678 1.00 79.81 202 LYS A N 1
ATOM 1663 C CA . LYS A 1 202 ? -23.260 -3.876 36.066 1.00 79.81 202 LYS A CA 1
ATOM 1664 C C . LYS A 1 202 ? -21.939 -3.509 36.734 1.00 79.81 202 LYS A C 1
ATOM 1666 O O . LYS A 1 202 ? -20.959 -4.235 36.623 1.00 79.81 202 LYS A O 1
ATOM 1671 N N . CYS A 1 203 ? -21.899 -2.384 37.445 1.00 80.00 203 CYS A N 1
ATOM 1672 C CA . CYS A 1 203 ? -20.765 -2.066 38.304 1.00 80.00 203 CYS A CA 1
ATOM 1673 C C . CYS A 1 203 ? -20.861 -2.858 39.609 1.00 80.00 203 CYS A C 1
ATOM 1675 O O . CYS A 1 203 ? -21.723 -2.577 40.437 1.00 80.00 203 CYS A O 1
ATOM 1677 N N . ASP A 1 204 ? -19.911 -3.757 39.849 1.00 83.69 204 ASP A N 1
ATOM 1678 C CA . ASP A 1 204 ? -19.879 -4.597 41.056 1.00 83.69 204 ASP A CA 1
ATOM 1679 C C . ASP A 1 204 ? -19.775 -3.808 42.371 1.00 83.69 204 ASP A C 1
ATOM 1681 O O . ASP A 1 204 ? -20.163 -4.305 43.424 1.00 83.69 204 ASP A O 1
ATOM 1685 N N . PHE A 1 205 ? -19.258 -2.575 42.331 1.00 84.94 205 PHE A N 1
ATOM 1686 C CA . PHE A 1 205 ? -19.063 -1.763 43.534 1.00 84.94 205 PHE A CA 1
ATOM 1687 C C . PHE A 1 205 ? -20.335 -1.046 44.014 1.00 84.94 205 PHE A C 1
ATOM 1689 O O . PHE A 1 205 ? -20.712 -1.162 45.176 1.00 84.94 205 PHE A O 1
ATOM 1696 N N . CYS A 1 206 ? -20.984 -0.269 43.142 1.00 83.62 206 CYS A N 1
ATOM 1697 C CA . CYS A 1 206 ? -22.184 0.507 43.482 1.00 83.62 206 CYS A CA 1
ATOM 1698 C C . CYS A 1 206 ? -23.488 -0.129 42.985 1.00 83.62 206 CYS A C 1
ATOM 1700 O O . CYS A 1 206 ? -24.550 0.468 43.138 1.00 83.62 206 CYS A O 1
ATOM 1702 N N . GLU A 1 207 ? -23.398 -1.299 42.354 1.00 83.31 207 GLU A N 1
ATOM 1703 C CA . GLU A 1 207 ? -24.506 -2.031 41.744 1.00 83.31 207 GLU A CA 1
ATOM 1704 C C . GLU A 1 207 ? -25.265 -1.285 40.636 1.00 83.31 207 GLU A C 1
ATOM 1706 O O . GLU A 1 207 ? -26.326 -1.739 40.211 1.00 83.31 207 GLU A O 1
ATOM 1711 N N . LYS A 1 208 ? -24.725 -0.168 40.130 1.00 76.62 208 LYS A N 1
ATOM 1712 C CA . LYS A 1 208 ? -25.333 0.579 39.025 1.00 76.62 208 LYS A CA 1
ATOM 1713 C C . LYS A 1 208 ? -25.318 -0.267 37.750 1.00 76.62 208 LYS A C 1
ATOM 1715 O O . LYS A 1 208 ? -24.283 -0.831 37.394 1.00 76.62 208 LYS A O 1
ATOM 1720 N N . GLU A 1 209 ? -26.463 -0.338 37.087 1.00 75.38 209 GLU A N 1
ATOM 1721 C CA . GLU A 1 209 ? -26.635 -0.999 35.794 1.00 75.38 209 GLU A CA 1
ATOM 1722 C C . GLU A 1 209 ? -26.393 -0.005 34.655 1.00 75.38 209 GLU A C 1
ATOM 1724 O O . GLU A 1 209 ? -26.751 1.172 34.748 1.00 75.38 209 GLU A O 1
ATOM 1729 N N . PHE A 1 210 ? -25.791 -0.497 33.581 1.00 70.50 210 PHE A N 1
ATOM 1730 C CA . PHE A 1 210 ? -25.477 0.231 32.365 1.00 70.50 210 PHE A CA 1
ATOM 1731 C C . PHE A 1 210 ? -25.994 -0.554 31.171 1.00 70.50 210 PHE A C 1
ATOM 1733 O O . PHE A 1 210 ? -25.914 -1.780 31.130 1.00 70.50 210 PHE A O 1
ATOM 1740 N N . TYR A 1 211 ? -26.504 0.173 30.193 1.00 70.25 211 TYR A N 1
ATOM 1741 C CA . TYR A 1 211 ? -27.048 -0.372 28.963 1.00 70.25 211 TYR A CA 1
ATOM 1742 C C . TYR A 1 211 ? -26.281 0.307 27.838 1.00 70.25 211 TYR A C 1
ATOM 1744 O O . TYR A 1 211 ? -26.440 1.500 27.616 1.00 70.25 211 TYR A O 1
ATOM 1752 N N . VAL A 1 212 ? -25.368 -0.440 27.225 1.00 64.69 212 VAL A N 1
ATOM 1753 C CA . VAL A 1 212 ? -24.364 0.059 26.291 1.00 64.69 212 VAL A CA 1
ATOM 1754 C C . VAL A 1 212 ? -24.779 -0.269 24.871 1.00 64.69 212 VAL A C 1
ATOM 1756 O O . VAL A 1 212 ? -24.921 -1.441 24.505 1.00 64.69 212 VAL A O 1
ATOM 1759 N N . ARG A 1 213 ? -24.901 0.753 24.027 1.00 59.62 213 ARG A N 1
ATOM 1760 C CA . ARG A 1 213 ? -24.941 0.532 22.583 1.00 59.62 213 ARG A CA 1
ATOM 1761 C C . ARG A 1 213 ? -23.520 0.542 22.015 1.00 59.62 213 ARG A C 1
ATOM 1763 O O . ARG A 1 213 ? -22.785 1.503 22.206 1.00 59.62 213 ARG A O 1
ATOM 1770 N N . PRO A 1 214 ? -23.099 -0.511 21.294 1.00 53.91 214 PRO A N 1
ATOM 1771 C CA . PRO A 1 214 ? -21.771 -0.564 20.685 1.00 53.91 214 PRO A CA 1
ATOM 1772 C C . PRO A 1 214 ? -21.645 0.260 19.397 1.00 53.91 214 PRO A C 1
ATOM 1774 O O . PRO A 1 214 ? -20.716 0.068 18.615 1.00 53.91 214 PRO A O 1
ATOM 1777 N N . ASP A 1 215 ? -22.578 1.178 19.156 1.00 49.09 215 ASP A N 1
ATOM 1778 C CA . ASP A 1 215 ? -22.613 2.052 17.987 1.00 49.09 215 ASP A CA 1
ATOM 1779 C C . ASP A 1 215 ? -21.585 3.193 18.052 1.00 49.09 215 ASP A C 1
ATOM 1781 O O . ASP A 1 215 ? -21.381 3.889 17.051 1.00 49.09 215 ASP A O 1
ATOM 1785 N N . LEU A 1 216 ? -20.899 3.375 19.185 1.00 45.62 216 LEU A N 1
ATOM 1786 C CA . LEU A 1 216 ? -20.143 4.588 19.450 1.00 45.62 216 LEU A CA 1
ATOM 1787 C C . LEU A 1 216 ? -18.748 4.337 20.069 1.00 45.62 216 LEU A C 1
ATOM 1789 O O . LEU A 1 216 ? -18.601 3.705 21.110 1.00 45.62 216 LEU A O 1
ATOM 1793 N N . TYR A 1 217 ? -17.742 4.968 19.449 1.00 46.56 217 TYR A N 1
ATOM 1794 C CA . TYR A 1 217 ? -16.413 5.333 19.982 1.00 46.56 217 TYR A CA 1
ATOM 1795 C C . TYR A 1 217 ? -15.186 4.440 19.663 1.00 46.56 217 TYR A C 1
ATOM 1797 O O . TYR A 1 217 ? -15.256 3.465 18.925 1.00 46.56 217 TYR A O 1
ATOM 1805 N N . SER A 1 218 ? -14.017 4.980 20.032 1.00 38.50 218 SER A N 1
ATOM 1806 C CA . SER A 1 218 ? -12.72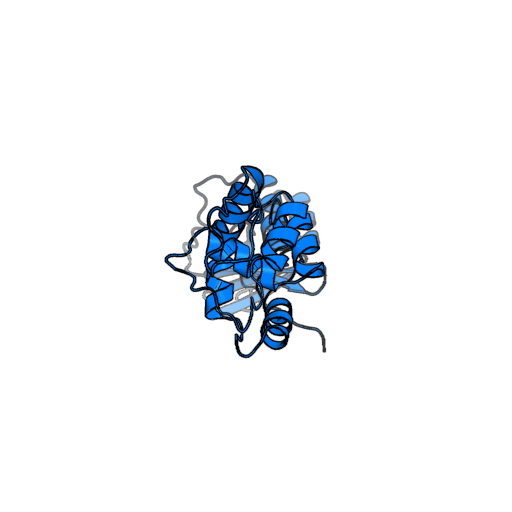4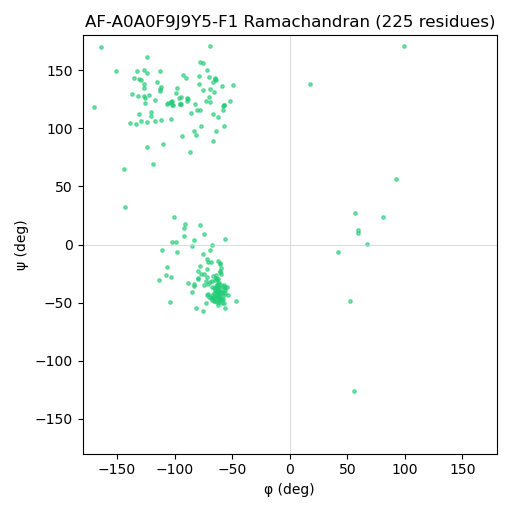 4.988 19.324 1.00 38.50 218 SER A CA 1
ATOM 1807 C C . SER A 1 218 ? -11.998 3.649 19.130 1.00 38.50 218 SER A C 1
ATOM 1809 O O . SER A 1 218 ? -11.844 2.853 20.045 1.00 38.50 218 SER A O 1
ATOM 1811 N N . PHE A 1 219 ? -11.419 3.484 17.938 1.00 41.22 219 PHE A N 1
ATOM 1812 C CA . PHE A 1 219 ? -10.587 2.346 17.543 1.00 41.22 219 PHE A CA 1
ATOM 1813 C C . PHE A 1 219 ? -9.156 2.441 18.094 1.00 41.22 219 PHE A C 1
ATOM 1815 O O . PHE A 1 219 ? -8.524 3.498 18.016 1.00 41.22 219 PHE A O 1
ATOM 1822 N N . LYS A 1 220 ? -8.620 1.315 18.580 1.00 37.97 220 LYS A N 1
ATOM 1823 C CA . LYS A 1 220 ? -7.212 1.173 18.955 1.00 37.97 220 LYS A CA 1
ATOM 1824 C C . LYS A 1 220 ? -6.676 -0.182 18.489 1.00 37.97 220 LYS A C 1
ATOM 1826 O O . LYS A 1 220 ? -6.944 -1.203 19.103 1.00 37.97 220 LYS A O 1
ATOM 1831 N N . TYR A 1 221 ? -5.885 -0.175 17.420 1.00 38.19 221 TYR A N 1
ATOM 1832 C CA . TYR A 1 221 ? -5.157 -1.359 16.961 1.00 38.19 221 TYR A CA 1
ATOM 1833 C C . TYR A 1 221 ? -4.033 -1.720 17.942 1.00 38.19 221 TYR A C 1
ATOM 1835 O O . TYR A 1 221 ? -3.193 -0.875 18.262 1.00 38.19 221 TYR A O 1
ATOM 1843 N N . ILE A 1 222 ? -4.000 -2.972 18.400 1.00 40.34 222 ILE A N 1
ATOM 1844 C CA . ILE A 1 222 ? -2.884 -3.538 19.162 1.00 40.34 222 ILE A CA 1
ATOM 1845 C C . ILE A 1 222 ? -2.496 -4.854 18.490 1.00 40.34 222 ILE A C 1
ATOM 1847 O O . ILE A 1 222 ? -3.199 -5.851 18.611 1.00 40.34 222 ILE A O 1
ATOM 1851 N N . GLU A 1 223 ? -1.368 -4.858 17.784 1.00 37.50 223 GLU A N 1
ATOM 1852 C CA . GLU A 1 223 ? -0.784 -6.078 17.229 1.00 37.50 223 GLU A CA 1
ATOM 1853 C C . GLU A 1 223 ? -0.084 -6.852 18.351 1.00 37.50 223 GLU A C 1
ATOM 1855 O O . GLU A 1 223 ? 1.013 -6.491 18.784 1.00 37.50 223 GLU A O 1
ATOM 1860 N N . GLN A 1 224 ? -0.723 -7.905 18.863 1.00 37.66 224 GLN A N 1
ATOM 1861 C CA . GLN A 1 224 ? -0.029 -8.897 19.680 1.00 37.66 224 GLN A CA 1
ATOM 1862 C C . GLN A 1 224 ? 0.423 -10.035 18.775 1.00 37.66 224 GLN A C 1
ATOM 1864 O O . GLN A 1 224 ? -0.313 -10.986 18.530 1.00 37.66 224 GLN A O 1
ATOM 1869 N N . ASN A 1 225 ? 1.659 -9.931 18.288 1.00 32.47 225 ASN A N 1
ATOM 1870 C CA . ASN A 1 225 ? 2.347 -11.075 17.711 1.00 32.47 225 ASN A CA 1
ATOM 1871 C C . ASN A 1 225 ? 2.519 -12.122 18.818 1.00 32.47 225 ASN A C 1
ATOM 1873 O O . ASN A 1 225 ? 3.262 -11.908 19.779 1.00 32.47 225 ASN A O 1
ATOM 1877 N N . SER A 1 226 ? 1.778 -13.225 18.715 1.00 29.88 226 SER A N 1
ATOM 1878 C CA . SER A 1 226 ? 1.956 -14.399 19.564 1.00 29.88 226 SER A CA 1
ATOM 1879 C C . SER A 1 226 ? 3.391 -14.907 19.415 1.00 29.88 226 SER A C 1
ATOM 1881 O O . SER A 1 226 ? 3.801 -15.278 18.314 1.00 29.88 226 SER A O 1
ATOM 1883 N N . LEU A 1 227 ? 4.133 -14.847 20.527 1.00 32.47 227 LEU A N 1
ATOM 1884 C CA . LEU A 1 227 ? 5.472 -15.416 20.726 1.00 32.47 227 LEU A CA 1
ATOM 1885 C C . LEU A 1 227 ? 5.532 -16.910 20.391 1.00 32.47 227 LEU A C 1
ATOM 1887 O O . LEU A 1 227 ? 4.572 -17.629 20.755 1.00 32.47 227 LEU A O 1
#